Protein AF-A0A7S0RT51-F1 (afdb_monomer)

Foldseek 3Di:
DPLLQVLVDVLSVLLNQLLVQQLVVQDPDDDPVSVVVSCVVCVVCSVVCSVCSVVPCVRRVVVVVLQVVLLVCVVVVQWDWDDDPLEIEIEHEEPPPRDHDSSSVCVVCPRQNVNRQKYKYWYWYQDPPRAIWTKIWIWTRPFDPPPPPPDPPDDQAPLVQLQVVVDDQKDFDDDRGGRIIGVDTGRDDRVRVVVVSVVSRPPPDD

Secondary structure (DSSP, 8-state):
---TT-TT-HHHHHHHHHHHHHHHHH-SS--HHHHHHHHHHHHHHHHHHHHHGGG-HHHHHHHHHHHHHHHHHHHTTSSEEEEETTEEEEEEPTT-SSPPPHHHHHHHTTSSGGG--EEEEEEEEE-GGG-EEEEEEEEETT--S-TTS---------HHHHHHHH-TTEEEPPSSSEEEEESS-BS--HHHHHHHHHHHHH----

Organism: NCBI:txid1411642

Mean predicted aligned error: 7.36 Å

pLDDT: mean 82.3, std 14.51, range [30.62, 96.88]

Nearest PDB structures (foldseek):
  6pnv-assembly1_A  TM=4.638E-01  e=9.137E-01  Salmonella enterica subsp. enterica serovar Typhimurium str. LT2-4
  7ozs-assembly1_C  TM=2.536E-01  e=1.786E-01  Thermochaetoides thermophila DSM 1495
  4fma-assembly17_L  TM=2.075E-01  e=1.164E+00  Escherichia coli
  4fma-assembly8_H  TM=2.030E-01  e=2.404E+00  Escherichia coli
  4fma-assembly6_F  TM=2.261E-01  e=3.455E+00  Escherichia coli

Structure (mmCIF, N/CA/C/O backbone):
data_AF-A0A7S0RT51-F1
#
_entry.id   AF-A0A7S0RT51-F1
#
loop_
_atom_site.group_PDB
_atom_site.id
_atom_site.type_symbol
_atom_site.label_atom_id
_atom_site.label_alt_id
_atom_site.label_comp_id
_atom_site.label_asym_id
_atom_site.label_entity_id
_atom_site.label_seq_id
_atom_site.pdbx_PDB_ins_code
_atom_site.Cartn_x
_atom_site.Cartn_y
_atom_site.Cartn_z
_atom_site.occupancy
_atom_site.B_iso_or_equiv
_atom_site.auth_seq_id
_atom_site.auth_comp_id
_atom_site.auth_asym_id
_atom_site.auth_atom_id
_atom_site.pdbx_PDB_model_num
ATOM 1 N N . GLY A 1 1 ? -0.436 0.763 14.558 1.00 45.62 1 GLY A N 1
ATOM 2 C CA . GLY A 1 1 ? 0.071 -0.337 13.717 1.00 45.62 1 GLY A CA 1
ATOM 3 C C . GLY A 1 1 ? -0.728 -0.329 12.450 1.00 45.62 1 GLY A C 1
ATOM 4 O O . GLY A 1 1 ? -1.837 0.159 12.532 1.00 45.62 1 GLY A O 1
ATOM 5 N N . ASP A 1 2 ? -0.192 -0.818 11.336 1.00 54.31 2 ASP A N 1
ATOM 6 C CA . ASP A 1 2 ? -0.985 -0.938 10.108 1.00 54.31 2 ASP A CA 1
ATOM 7 C C . ASP A 1 2 ? -2.136 -1.915 10.361 1.00 54.31 2 ASP A C 1
ATOM 9 O O . ASP A 1 2 ? -1.925 -3.128 10.475 1.00 54.31 2 ASP A O 1
ATOM 13 N N . PHE A 1 3 ? -3.345 -1.376 10.522 1.00 59.28 3 PHE A N 1
ATOM 14 C CA . PHE A 1 3 ? -4.581 -2.144 10.667 1.00 59.28 3 PHE A CA 1
ATOM 15 C C . PHE A 1 3 ? -5.215 -2.412 9.290 1.00 59.28 3 PHE A C 1
ATOM 17 O O . PHE A 1 3 ? -6.421 -2.623 9.186 1.00 59.28 3 PHE A O 1
ATOM 24 N N . GLU A 1 4 ? -4.394 -2.471 8.233 1.00 62.69 4 GLU A N 1
ATOM 25 C CA . GLU A 1 4 ? -4.769 -2.791 6.845 1.00 62.69 4 GLU A CA 1
ATOM 26 C C . GLU A 1 4 ? -5.552 -4.118 6.719 1.00 62.69 4 GLU A C 1
ATOM 28 O O . GLU A 1 4 ? -6.199 -4.384 5.712 1.00 62.69 4 GLU A O 1
ATOM 33 N N . GLU A 1 5 ? -5.525 -4.964 7.749 1.00 54.53 5 GLU A N 1
ATOM 34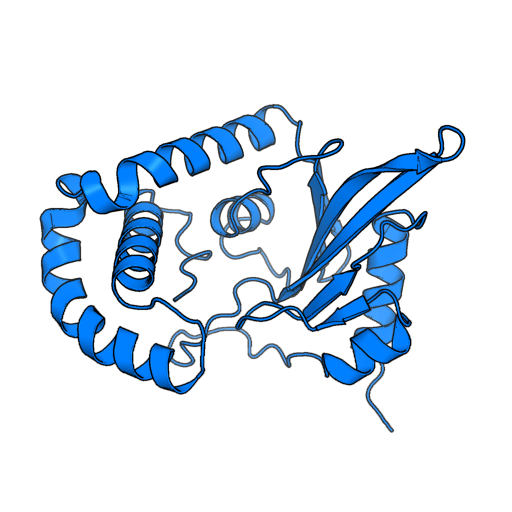 C CA . GLU A 1 5 ? -6.250 -6.235 7.837 1.00 54.53 5 GLU A CA 1
ATOM 35 C C . GLU A 1 5 ? -7.694 -6.081 8.363 1.00 54.53 5 GLU A C 1
ATOM 37 O O . GLU A 1 5 ? -8.514 -6.977 8.180 1.00 54.53 5 GLU A O 1
ATOM 42 N N . TRP A 1 6 ? -8.049 -4.961 9.004 1.00 62.12 6 TRP A N 1
ATOM 43 C CA . TRP A 1 6 ? -9.341 -4.765 9.691 1.00 62.12 6 TRP A CA 1
ATOM 44 C C . TRP A 1 6 ? -10.402 -4.154 8.772 1.00 62.12 6 TRP A C 1
ATOM 46 O O . TRP A 1 6 ? -11.194 -3.298 9.157 1.00 62.12 6 TRP A O 1
ATOM 56 N N . VAL A 1 7 ? -10.407 -4.604 7.523 1.00 61.66 7 VAL A N 1
ATOM 57 C CA . VAL A 1 7 ? -11.180 -4.004 6.430 1.00 61.66 7 VAL A CA 1
ATOM 58 C C . VAL A 1 7 ? -12.627 -4.474 6.361 1.00 61.66 7 VAL A C 1
ATOM 60 O O . VAL A 1 7 ? -13.438 -3.868 5.664 1.00 61.66 7 VAL A O 1
ATOM 63 N N . GLY A 1 8 ? -12.959 -5.548 7.080 1.00 62.75 8 GLY A N 1
ATOM 64 C CA . GLY A 1 8 ? -14.320 -6.080 7.161 1.00 62.75 8 GLY A CA 1
ATOM 65 C C . GLY A 1 8 ? -15.267 -5.249 8.033 1.00 62.75 8 GLY A C 1
ATOM 66 O O . GLY A 1 8 ? -16.474 -5.454 7.961 1.00 62.75 8 GLY A O 1
ATOM 67 N N . ASP A 1 9 ? -14.742 -4.314 8.833 1.00 75.31 9 ASP A N 1
ATOM 68 C CA . ASP A 1 9 ? -15.518 -3.440 9.716 1.00 75.31 9 ASP A CA 1
ATOM 69 C C . ASP A 1 9 ? -15.053 -1.985 9.553 1.00 75.31 9 ASP A C 1
ATOM 71 O O . ASP A 1 9 ? -13.905 -1.646 9.848 1.00 75.31 9 ASP A O 1
ATOM 75 N N . GLY A 1 10 ? -15.957 -1.100 9.120 1.00 81.25 10 GLY A N 1
ATOM 76 C CA . GLY A 1 10 ? -15.668 0.331 8.973 1.00 81.25 10 GLY A CA 1
ATOM 77 C C . GLY A 1 10 ? -15.191 0.984 10.274 1.00 81.25 10 GLY A C 1
ATOM 78 O O . GLY A 1 10 ? -14.421 1.942 10.244 1.00 81.25 10 GLY A O 1
ATOM 79 N N . ARG A 1 11 ? -15.566 0.434 11.435 1.00 86.31 11 ARG A N 1
ATOM 80 C CA . ARG A 1 11 ? -15.069 0.896 12.734 1.00 86.31 11 ARG A CA 1
ATOM 81 C C . ARG A 1 11 ? -13.585 0.570 12.941 1.00 86.31 11 ARG A C 1
ATOM 83 O O . ARG A 1 11 ? -12.878 1.359 13.565 1.00 86.31 11 ARG A O 1
ATOM 90 N N . GLY A 1 12 ? -13.101 -0.544 12.390 1.00 83.06 12 GLY A N 1
ATOM 91 C CA . GLY A 1 12 ? -11.683 -0.912 12.399 1.00 83.06 12 GLY A CA 1
ATOM 92 C C . GLY A 1 12 ? -10.833 0.065 11.589 1.00 83.06 12 GLY A C 1
ATOM 93 O O . GLY A 1 12 ? -9.821 0.558 12.082 1.00 83.06 12 GLY A O 1
ATOM 94 N N . VAL A 1 13 ? -11.305 0.432 10.397 1.00 82.88 13 VAL A N 1
ATOM 95 C CA . VAL A 1 13 ? -10.655 1.444 9.549 1.00 82.88 13 VAL A CA 1
ATOM 96 C C . VAL A 1 13 ? -10.660 2.821 10.228 1.00 82.88 13 VAL A C 1
ATOM 98 O O . VAL A 1 13 ? -9.624 3.470 10.301 1.00 82.88 13 VAL A O 1
ATOM 101 N N . LYS A 1 14 ? -11.773 3.257 10.835 1.00 89.88 14 LYS A N 1
ATOM 102 C CA . LYS A 1 14 ? -11.803 4.525 11.597 1.00 89.88 14 LYS A CA 1
ATOM 103 C C . LYS A 1 14 ? -10.805 4.553 12.754 1.00 89.88 14 LYS A C 1
ATOM 105 O O . LYS A 1 14 ? -10.213 5.597 13.026 1.00 89.88 14 LYS A O 1
ATOM 110 N N . LEU A 1 15 ? -10.611 3.426 13.440 1.00 87.44 15 LEU A N 1
ATOM 111 C CA . LEU A 1 15 ? -9.623 3.324 14.512 1.00 87.44 15 LEU A CA 1
ATOM 112 C C . LEU A 1 15 ? -8.196 3.495 13.979 1.00 87.44 15 LEU A C 1
ATOM 114 O O . LEU A 1 15 ? -7.408 4.207 14.599 1.00 87.44 15 LEU A O 1
ATOM 118 N N . ASP A 1 16 ? -7.876 2.863 12.849 1.00 82.94 16 ASP A N 1
ATOM 119 C CA . ASP A 1 16 ? -6.581 2.990 12.171 1.00 82.94 16 ASP A CA 1
ATOM 120 C C . ASP A 1 16 ? -6.268 4.447 11.825 1.00 82.94 16 ASP A C 1
ATOM 122 O O . ASP A 1 16 ? -5.245 4.992 12.246 1.00 82.94 16 ASP A O 1
ATOM 126 N N . LEU A 1 17 ? -7.215 5.110 11.157 1.00 86.75 17 LEU A N 1
ATOM 127 C CA . LEU A 1 17 ? -7.112 6.515 10.774 1.00 86.75 17 LEU A CA 1
ATOM 128 C C . LEU A 1 17 ? -6.925 7.419 11.998 1.00 86.75 17 LEU A C 1
ATOM 130 O O . LEU A 1 17 ? -6.024 8.261 12.027 1.00 86.75 17 LEU A O 1
ATOM 134 N N . ALA A 1 18 ? -7.719 7.197 13.051 1.00 89.75 18 ALA A N 1
ATOM 135 C CA . ALA A 1 18 ? -7.621 7.967 14.282 1.00 89.75 18 ALA A CA 1
ATOM 136 C C . ALA A 1 18 ? -6.257 7.798 14.967 1.00 89.75 18 ALA A C 1
ATOM 138 O O . ALA A 1 18 ? -5.655 8.777 15.411 1.00 89.75 18 ALA A O 1
ATOM 139 N N . LEU A 1 19 ? -5.741 6.568 15.044 1.00 85.06 19 LEU A N 1
ATOM 140 C CA . LEU A 1 19 ? -4.432 6.299 15.635 1.00 85.06 19 LEU A CA 1
ATOM 141 C C . LEU A 1 19 ? -3.308 6.920 14.806 1.00 85.06 19 LEU A C 1
ATOM 143 O O . LEU A 1 19 ? -2.403 7.514 15.390 1.00 85.06 19 LEU A O 1
ATOM 147 N N . THR A 1 20 ? -3.392 6.859 13.479 1.00 82.12 20 THR A N 1
ATOM 148 C CA . THR A 1 20 ? -2.440 7.511 12.569 1.00 82.12 20 THR A CA 1
ATOM 149 C C . THR A 1 20 ? -2.413 9.024 12.781 1.00 82.12 20 THR A C 1
ATOM 151 O O . THR A 1 20 ? -1.336 9.596 12.968 1.00 82.12 20 THR A O 1
ATOM 154 N N . LYS A 1 21 ? -3.582 9.672 12.877 1.00 86.62 21 LYS A N 1
ATOM 155 C CA . LYS A 1 21 ? -3.683 11.106 13.187 1.00 86.62 21 LYS A CA 1
ATOM 156 C C . LYS A 1 21 ? -3.084 11.448 14.551 1.00 86.62 21 LYS A C 1
ATOM 158 O O . LYS A 1 21 ? -2.395 12.456 14.701 1.00 86.62 21 LYS A O 1
ATOM 163 N N . MET A 1 22 ? -3.320 10.612 15.560 1.00 87.12 22 MET A N 1
ATOM 164 C CA . MET A 1 22 ? -2.734 10.823 16.882 1.00 87.12 22 MET A CA 1
ATOM 165 C C . MET A 1 22 ? -1.209 10.640 16.867 1.00 87.12 22 MET A C 1
ATOM 167 O O . MET A 1 22 ? -0.516 11.407 17.528 1.00 87.12 22 MET A O 1
ATOM 171 N N . VAL A 1 23 ? -0.664 9.675 16.114 1.00 80.94 23 VAL A N 1
ATOM 172 C CA . VAL A 1 23 ? 0.793 9.517 15.930 1.00 80.94 23 VAL A CA 1
ATOM 173 C C . VAL A 1 23 ? 1.384 10.755 15.256 1.00 80.94 23 VAL A C 1
ATOM 175 O O . VAL A 1 23 ? 2.366 11.301 15.757 1.00 80.94 23 VAL A O 1
ATOM 178 N N . SER A 1 24 ? 0.769 11.242 14.173 1.00 79.81 24 SER A N 1
ATOM 179 C CA . SER A 1 24 ? 1.272 12.410 13.437 1.00 79.81 24 SER A CA 1
ATOM 180 C C . SER A 1 24 ? 1.264 13.692 14.276 1.00 79.81 24 SER A C 1
ATOM 182 O O . SER A 1 24 ? 2.043 14.601 14.026 1.00 79.81 24 SER A O 1
ATOM 184 N N . GLN A 1 25 ? 0.387 13.784 15.281 1.00 83.31 25 GLN A N 1
ATOM 185 C CA . GLN A 1 25 ? 0.369 14.894 16.241 1.00 83.31 25 GLN A CA 1
ATOM 186 C C . GLN A 1 25 ? 1.480 14.794 17.301 1.00 83.31 25 GLN A C 1
ATOM 188 O O . GLN A 1 25 ? 1.839 15.803 17.908 1.00 83.31 25 GLN A O 1
ATOM 193 N N . LEU A 1 26 ? 2.004 13.592 17.557 1.00 76.38 26 LEU A N 1
ATOM 194 C CA . LEU A 1 26 ? 3.025 13.339 18.578 1.00 76.38 26 LEU A CA 1
ATOM 195 C C . LEU A 1 26 ? 4.452 13.428 18.035 1.00 76.38 26 LEU A C 1
ATOM 197 O O . LEU A 1 26 ? 5.348 13.864 18.760 1.00 76.38 26 LEU A O 1
ATOM 201 N N . SER A 1 27 ? 4.666 13.023 16.786 1.00 62.72 27 SER A N 1
ATOM 202 C CA . SER A 1 27 ? 5.991 12.970 16.167 1.00 62.72 27 SER A CA 1
ATOM 203 C C . SER A 1 27 ? 6.142 14.039 15.094 1.00 62.72 27 SER A C 1
ATOM 205 O O . SER A 1 27 ? 5.399 14.066 14.121 1.00 62.72 27 SER A O 1
ATOM 207 N N . HIS A 1 28 ? 7.148 14.902 15.261 1.00 56.56 28 HIS A N 1
ATOM 208 C CA . HIS A 1 28 ? 7.579 15.855 14.231 1.00 56.56 28 HIS A CA 1
ATOM 209 C C . HIS A 1 28 ? 8.718 15.294 13.356 1.00 56.56 28 HIS A C 1
ATOM 211 O O . HIS A 1 28 ? 9.154 15.977 12.433 1.00 56.56 28 HIS A O 1
ATOM 217 N N . SER A 1 29 ? 9.239 14.087 13.632 1.00 47.81 29 SER A N 1
ATOM 218 C CA . SER A 1 29 ? 10.340 13.502 12.857 1.00 47.81 29 SER A CA 1
ATOM 219 C C . SER A 1 29 ? 10.403 11.978 13.007 1.00 47.81 29 SER A C 1
ATOM 221 O O . SER A 1 29 ? 10.476 11.468 14.115 1.00 47.81 29 SER A O 1
ATOM 223 N N . TYR A 1 30 ? 10.386 11.225 11.908 1.00 43.75 30 TYR A N 1
ATOM 224 C CA . TYR A 1 30 ? 10.439 9.758 11.942 1.00 43.75 30 TYR A CA 1
ATOM 225 C C . TYR A 1 30 ? 11.831 9.243 12.369 1.00 43.75 30 TYR A C 1
ATOM 227 O O . TYR A 1 30 ? 12.834 9.555 11.729 1.00 43.75 30 TYR A O 1
ATOM 235 N N . GLY A 1 31 ? 11.897 8.414 13.421 1.00 47.31 31 GLY A N 1
ATOM 236 C CA . GLY A 1 31 ? 13.113 7.728 13.883 1.00 47.31 31 GLY A CA 1
ATOM 237 C C . GLY A 1 31 ? 12.804 6.611 14.893 1.00 47.31 31 GLY A C 1
ATOM 238 O O . GLY A 1 31 ? 11.805 6.679 15.598 1.00 47.31 31 GLY A O 1
ATOM 239 N N . GLY A 1 32 ? 13.646 5.573 14.979 1.00 48.94 32 GLY A N 1
ATOM 240 C CA . GLY A 1 32 ? 13.348 4.330 15.726 1.00 48.94 32 GLY A CA 1
ATOM 241 C C . GLY A 1 32 ? 13.053 4.483 17.231 1.00 48.94 32 GLY A C 1
ATOM 242 O O . GLY A 1 32 ? 12.272 3.709 17.780 1.00 48.94 32 GLY A O 1
ATOM 243 N N . ASP A 1 33 ? 13.596 5.511 17.891 1.00 57.22 33 ASP A N 1
ATOM 244 C CA . ASP A 1 33 ? 13.282 5.836 19.296 1.00 57.22 33 ASP A CA 1
ATOM 245 C C . ASP A 1 33 ? 11.923 6.551 19.463 1.00 57.22 33 ASP A C 1
ATOM 247 O O . ASP A 1 33 ? 11.388 6.660 20.572 1.00 57.22 33 ASP A O 1
ATOM 251 N N . GLU A 1 34 ? 11.346 7.073 18.378 1.00 63.94 34 GLU A N 1
ATOM 252 C CA . GLU A 1 34 ? 10.047 7.752 18.385 1.00 63.94 34 GLU A CA 1
ATOM 253 C C . GLU A 1 34 ? 8.886 6.756 18.410 1.00 63.94 34 GLU A C 1
ATOM 255 O O . GLU A 1 34 ? 7.909 7.002 19.110 1.00 63.94 34 GLU A O 1
ATOM 260 N N . ASP A 1 35 ? 9.006 5.602 17.750 1.00 64.62 35 ASP A N 1
ATOM 261 C CA . ASP A 1 35 ? 7.929 4.604 17.697 1.00 64.62 35 ASP A CA 1
ATOM 262 C C . ASP A 1 35 ? 7.609 4.053 19.091 1.00 64.62 35 ASP A C 1
ATOM 264 O O . ASP A 1 35 ? 6.459 4.060 19.535 1.00 64.62 35 ASP A O 1
ATOM 268 N N . ALA A 1 36 ? 8.635 3.642 19.844 1.00 70.12 36 ALA A N 1
ATOM 269 C CA . ALA A 1 36 ? 8.469 3.176 21.222 1.00 70.12 36 ALA A CA 1
ATOM 270 C C . ALA A 1 36 ? 7.837 4.259 22.119 1.00 70.12 36 ALA A C 1
ATOM 272 O O . ALA A 1 36 ? 7.020 3.970 23.003 1.00 70.12 36 ALA A O 1
ATOM 273 N N . ARG A 1 37 ? 8.180 5.527 21.866 1.00 72.31 37 ARG A N 1
ATOM 274 C CA . ARG A 1 37 ? 7.622 6.689 22.561 1.00 72.31 37 ARG A CA 1
ATOM 275 C C . ARG A 1 37 ? 6.158 6.917 22.186 1.00 72.31 37 ARG A C 1
ATOM 277 O O . ARG A 1 37 ? 5.344 7.126 23.086 1.00 72.31 37 ARG A O 1
ATOM 284 N N . ALA A 1 38 ? 5.817 6.829 20.903 1.00 74.69 38 ALA A N 1
ATOM 285 C CA . ALA A 1 38 ? 4.453 6.917 20.403 1.00 74.69 38 ALA A CA 1
ATOM 286 C C . ALA A 1 38 ? 3.587 5.825 21.042 1.00 74.69 38 ALA A C 1
ATOM 288 O O . ALA A 1 38 ? 2.525 6.131 21.579 1.00 74.69 38 ALA A O 1
ATOM 289 N N . TYR A 1 39 ? 4.078 4.584 21.134 1.00 72.56 39 TYR A N 1
ATOM 290 C CA . TYR A 1 39 ? 3.362 3.508 21.824 1.00 72.56 39 TYR A CA 1
ATOM 291 C C . TYR A 1 39 ? 3.114 3.796 23.290 1.00 72.56 39 TYR A C 1
ATOM 293 O O . TYR A 1 39 ? 1.976 3.686 23.750 1.00 72.56 39 TYR A O 1
ATOM 301 N N . LYS A 1 40 ? 4.149 4.214 24.022 1.00 80.88 40 LYS A N 1
ATOM 302 C CA . LYS A 1 40 ? 4.019 4.546 25.443 1.00 80.88 40 LYS A CA 1
ATOM 303 C C . LYS A 1 40 ? 2.973 5.641 25.686 1.00 80.88 40 LYS A C 1
ATOM 305 O O . LYS A 1 40 ? 2.308 5.627 26.718 1.00 80.88 40 LYS A O 1
ATOM 310 N N . GLN A 1 41 ? 2.814 6.570 24.746 1.00 82.56 41 GLN A N 1
ATOM 311 C CA . GLN A 1 41 ? 1.849 7.665 24.844 1.00 82.56 41 GLN A CA 1
ATOM 312 C C . GLN A 1 41 ? 0.444 7.312 24.334 1.00 82.56 41 GLN A C 1
ATOM 314 O O . GLN A 1 41 ? -0.540 7.843 24.855 1.00 82.56 41 GLN A O 1
ATOM 319 N N . LEU A 1 42 ? 0.336 6.446 23.324 1.00 83.62 42 LEU A N 1
ATOM 320 C CA . LEU A 1 42 ? -0.927 6.110 22.663 1.00 83.62 42 LEU A CA 1
ATOM 321 C C . LEU A 1 42 ? -1.637 4.922 23.298 1.00 83.62 42 LEU A C 1
ATOM 323 O O . LEU A 1 42 ? -2.848 5.001 23.484 1.00 83.62 42 LEU A O 1
ATOM 327 N N . LEU A 1 43 ? -0.917 3.859 23.676 1.00 84.94 43 LEU A N 1
ATOM 328 C CA . LEU A 1 43 ? -1.510 2.638 24.243 1.00 84.94 43 LEU A CA 1
ATOM 329 C C . LEU A 1 43 ? -2.483 2.922 25.402 1.00 84.94 43 LEU A C 1
ATOM 331 O O . LEU A 1 43 ? -3.601 2.406 25.357 1.00 84.94 43 LEU A O 1
ATOM 335 N N . PRO A 1 44 ? -2.156 3.788 26.386 1.00 89.31 44 PRO A N 1
ATOM 336 C CA . PRO A 1 44 ? -3.087 4.105 27.472 1.00 89.31 44 PRO A CA 1
ATOM 337 C C . PRO A 1 44 ? -4.382 4.794 27.009 1.00 89.31 44 PRO A C 1
ATOM 339 O O . PRO A 1 44 ? -5.393 4.729 27.703 1.00 89.31 44 PRO A O 1
ATOM 342 N N . LYS A 1 45 ? -4.364 5.456 25.844 1.00 88.81 45 LYS A N 1
ATOM 343 C CA . LYS A 1 45 ? -5.497 6.203 25.274 1.00 88.81 45 LYS A CA 1
ATOM 344 C C . LYS A 1 45 ? -6.389 5.342 24.374 1.00 88.81 45 LYS A C 1
ATOM 346 O O . LYS A 1 45 ? -7.523 5.727 24.110 1.00 88.81 45 LYS A O 1
ATOM 351 N N . VAL A 1 46 ? -5.918 4.178 23.915 1.00 87.44 46 VAL A N 1
ATOM 352 C CA . VAL A 1 46 ? -6.678 3.307 22.995 1.00 87.44 46 VAL A CA 1
ATOM 353 C C . VAL A 1 46 ? -8.008 2.874 23.613 1.00 87.44 46 VAL A C 1
ATOM 355 O O . VAL A 1 46 ? -9.038 2.898 22.948 1.00 87.44 46 VAL A O 1
ATOM 358 N N . GLY A 1 47 ? -8.017 2.529 24.904 1.00 89.38 47 GLY A N 1
ATOM 359 C CA . GLY A 1 47 ? -9.231 2.070 25.582 1.00 89.38 47 GLY A CA 1
ATOM 360 C C . GLY A 1 47 ? -10.337 3.128 25.657 1.00 89.38 47 GLY A C 1
ATOM 361 O O . GLY A 1 47 ? -11.512 2.787 25.529 1.00 89.38 47 GLY A O 1
ATOM 362 N N . SER A 1 48 ? -9.989 4.405 25.852 1.00 91.25 48 SER A N 1
ATOM 363 C CA . SER A 1 48 ? -10.969 5.497 25.813 1.00 91.25 48 SER A CA 1
ATOM 364 C C . SER A 1 48 ? -11.372 5.836 24.381 1.00 91.25 48 SER A C 1
ATOM 366 O O . SER A 1 48 ? -12.558 6.028 24.131 1.00 91.25 48 SER A O 1
ATOM 368 N N . LEU A 1 49 ? -10.420 5.831 23.441 1.00 91.94 49 LEU A N 1
ATOM 369 C CA . LEU A 1 49 ? -10.698 6.039 22.020 1.00 91.94 49 LEU A CA 1
ATOM 370 C C . LEU A 1 49 ? -11.714 5.022 21.492 1.00 91.94 49 LEU A C 1
ATOM 372 O O . LEU A 1 49 ? -12.690 5.418 20.877 1.00 91.94 49 LEU A O 1
ATOM 376 N N . LEU A 1 50 ? -11.551 3.730 21.786 1.00 90.69 50 LEU A N 1
ATOM 377 C CA . LEU A 1 50 ? -12.476 2.683 21.335 1.00 90.69 50 LEU A CA 1
ATOM 378 C C . LEU A 1 50 ? -13.924 2.906 21.800 1.00 90.69 50 LEU A C 1
ATOM 380 O O . LEU A 1 50 ? -14.861 2.578 21.069 1.00 90.69 50 LEU A O 1
ATOM 384 N N . LYS A 1 51 ? -14.113 3.456 23.006 1.00 94.19 51 LYS A N 1
ATOM 385 C CA . LYS A 1 51 ? -15.442 3.732 23.576 1.00 94.19 51 LYS A CA 1
ATOM 386 C C . LYS A 1 51 ? -16.142 4.911 22.907 1.00 94.19 51 LYS A C 1
ATOM 388 O O . LYS A 1 51 ? -17.364 4.908 22.857 1.00 94.19 51 LYS A O 1
ATOM 393 N N . ASP A 1 52 ? -15.376 5.883 22.422 1.00 94.56 52 ASP A N 1
ATOM 394 C CA . ASP A 1 52 ? -15.884 7.157 21.900 1.00 94.56 52 ASP A CA 1
ATOM 395 C C . ASP A 1 52 ? -15.564 7.369 20.410 1.00 94.56 52 ASP A C 1
ATOM 397 O O . ASP A 1 52 ? -15.722 8.462 19.877 1.00 94.56 52 ASP A O 1
ATOM 401 N N . LEU A 1 53 ? -15.090 6.324 19.725 1.00 93.75 53 LEU A N 1
ATOM 402 C CA . LEU A 1 53 ? -14.517 6.425 18.383 1.00 93.75 53 LEU A CA 1
ATOM 403 C C . LEU A 1 53 ? -15.466 7.110 17.397 1.00 93.75 53 LEU A C 1
ATOM 405 O O . LEU A 1 53 ? -15.034 7.986 16.656 1.00 93.75 53 LEU A O 1
ATOM 409 N N . ASP A 1 54 ? -16.752 6.764 17.426 1.00 93.31 54 ASP A N 1
ATOM 410 C CA . ASP A 1 54 ? -17.747 7.294 16.488 1.00 93.31 54 ASP A CA 1
ATOM 411 C C . ASP A 1 54 ? -17.981 8.807 16.644 1.00 93.31 54 ASP A C 1
ATOM 413 O O . ASP A 1 54 ? -18.331 9.472 15.670 1.00 93.31 54 ASP A O 1
ATOM 417 N N . ASN A 1 55 ? -17.724 9.369 17.831 1.00 94.56 55 ASN A N 1
ATOM 418 C CA . ASN A 1 55 ? -17.830 10.808 18.091 1.00 94.56 55 ASN A CA 1
ATOM 419 C C . ASN A 1 55 ? -16.523 11.562 17.803 1.00 94.56 55 ASN A C 1
ATOM 421 O O . ASN A 1 55 ? -16.519 12.789 17.727 1.00 94.56 55 ASN A O 1
ATOM 425 N N . ARG A 1 56 ? -15.406 10.847 17.620 1.00 94.31 56 ARG A N 1
ATOM 426 C CA . ARG A 1 56 ? -14.078 11.421 17.358 1.00 94.31 56 ARG A CA 1
ATOM 427 C C . ARG A 1 56 ? -13.806 11.637 15.872 1.00 94.31 56 ARG A C 1
ATOM 429 O O . ARG A 1 56 ? -12.726 11.322 15.377 1.00 94.31 56 ARG A O 1
ATOM 436 N N . GLN A 1 57 ? -14.788 12.194 15.162 1.00 95.00 57 GLN A N 1
ATOM 437 C CA . GLN A 1 57 ? -14.649 12.574 13.750 1.00 95.00 57 GLN A CA 1
ATOM 438 C C . GLN A 1 57 ? -13.481 13.536 13.512 1.00 95.00 57 GLN A C 1
ATOM 440 O O . GLN A 1 57 ? -12.881 13.505 12.447 1.00 95.00 57 GLN A O 1
ATOM 445 N N . ASP A 1 58 ? -13.086 14.320 14.516 1.00 94.69 58 ASP A N 1
ATOM 446 C CA . ASP A 1 58 ? -11.882 15.155 14.474 1.00 94.69 58 ASP A CA 1
ATOM 447 C C . ASP A 1 58 ? -10.585 14.362 14.227 1.00 94.69 58 ASP A C 1
ATOM 449 O O . ASP A 1 58 ? -9.592 14.925 13.766 1.00 94.69 58 ASP A O 1
ATOM 453 N N . LEU A 1 59 ? -10.574 13.061 14.540 1.00 92.25 59 LEU A N 1
ATOM 454 C CA . LEU A 1 59 ? -9.411 12.194 14.364 1.00 92.25 59 LEU A CA 1
ATOM 455 C C . LEU A 1 59 ? -9.414 11.412 13.051 1.00 92.25 59 LEU A C 1
ATOM 457 O O . LEU A 1 59 ? -8.335 11.107 12.552 1.00 92.25 59 LEU A O 1
ATOM 461 N N . TRP A 1 60 ? -10.582 11.058 12.514 1.00 92.31 60 TRP A N 1
ATOM 462 C CA . TRP A 1 60 ? -10.681 10.163 11.353 1.00 92.31 60 TRP A CA 1
ATOM 463 C C . TRP A 1 60 ? -11.514 10.703 10.189 1.00 92.31 60 TRP A C 1
ATOM 465 O O . TRP A 1 60 ? -11.449 10.116 9.120 1.00 92.31 60 TRP A O 1
ATOM 475 N N . GLY A 1 61 ? -12.282 11.782 10.358 1.00 93.56 61 GLY A N 1
ATOM 476 C CA . GLY A 1 61 ? -13.271 12.260 9.384 1.00 93.56 61 GLY A CA 1
ATOM 477 C C . GLY A 1 61 ? -12.686 12.567 8.007 1.00 93.56 61 GLY A C 1
ATOM 478 O O . GLY A 1 61 ? -13.111 11.966 7.028 1.00 93.56 61 GLY A O 1
ATOM 479 N N . ASP A 1 62 ? -11.677 13.438 7.938 1.00 91.50 62 ASP A N 1
ATOM 480 C CA . ASP A 1 62 ? -11.054 13.820 6.660 1.00 91.50 62 ASP A CA 1
ATOM 481 C C . ASP A 1 62 ? -10.434 12.605 5.95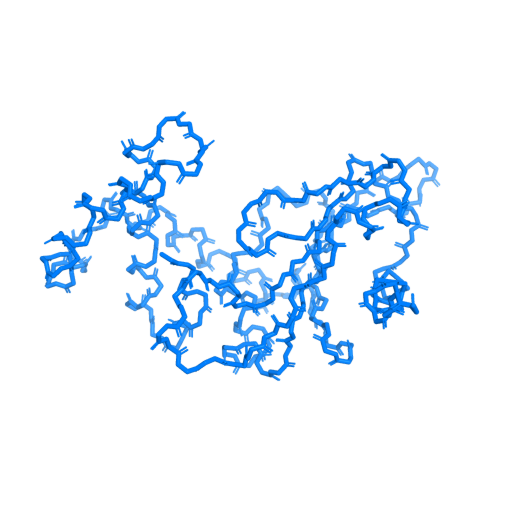2 1.00 91.50 62 ASP A C 1
ATOM 483 O O . ASP A 1 62 ? -10.710 12.342 4.786 1.00 91.50 62 ASP A O 1
ATOM 487 N N . ALA A 1 63 ? -9.673 11.791 6.687 1.00 88.56 63 ALA A N 1
ATOM 488 C CA . ALA A 1 63 ? -9.039 10.597 6.131 1.00 88.56 63 ALA A CA 1
ATOM 489 C C . ALA A 1 63 ? -10.054 9.490 5.772 1.00 88.56 63 ALA A C 1
ATOM 491 O O . ALA A 1 63 ? -9.772 8.620 4.952 1.00 88.56 63 ALA A O 1
ATOM 492 N N . TRP A 1 64 ? -11.245 9.506 6.377 1.00 91.25 64 TRP A N 1
ATOM 493 C CA . TRP A 1 64 ? -12.344 8.611 6.021 1.00 91.25 64 TRP A CA 1
ATOM 494 C C . TRP A 1 64 ? -12.968 9.002 4.683 1.00 91.25 64 TRP A C 1
ATOM 496 O O . TRP A 1 64 ? -13.299 8.118 3.901 1.00 91.25 64 TRP A O 1
ATOM 506 N N . LEU A 1 65 ? -13.072 10.301 4.389 1.00 91.62 65 LEU A N 1
ATOM 507 C CA . LEU A 1 65 ? -13.494 10.767 3.067 1.00 91.62 65 LEU A CA 1
ATOM 508 C C . LEU A 1 65 ? -12.490 10.326 1.994 1.00 91.62 65 LEU A C 1
ATOM 510 O O . LEU A 1 65 ? -12.896 9.754 0.988 1.00 91.62 65 LEU A O 1
ATOM 514 N N . GLU A 1 66 ? -11.187 10.486 2.247 1.00 89.00 66 GLU A N 1
ATOM 515 C CA . GLU A 1 66 ? -10.129 9.998 1.344 1.00 89.00 66 GLU A CA 1
ATOM 516 C C . GLU A 1 66 ? -10.215 8.474 1.128 1.00 89.00 66 GLU A C 1
ATOM 518 O O . GLU A 1 66 ? -10.026 7.971 0.017 1.00 89.00 66 GLU A O 1
ATOM 523 N N . TYR A 1 67 ? -10.542 7.724 2.184 1.00 88.62 67 TYR A N 1
ATOM 524 C CA . TYR A 1 67 ? -10.775 6.284 2.106 1.00 88.62 67 TYR A CA 1
ATOM 525 C C . TYR A 1 67 ? -11.987 5.931 1.229 1.00 88.62 67 TYR A C 1
ATOM 527 O O . TYR A 1 67 ? -11.867 5.092 0.334 1.00 88.62 67 TYR A O 1
ATOM 535 N N . GLU A 1 68 ? -13.138 6.570 1.454 1.00 91.19 68 GLU A N 1
ATOM 536 C CA . GLU A 1 68 ? -14.356 6.349 0.665 1.00 91.19 68 GLU A CA 1
ATOM 537 C C . GLU A 1 68 ? -14.151 6.725 -0.809 1.00 91.19 68 GLU A C 1
ATOM 539 O O . GLU A 1 68 ? -14.606 6.012 -1.707 1.00 91.19 68 GLU A O 1
ATOM 544 N N . GLU A 1 69 ? -13.416 7.807 -1.074 1.00 91.69 69 GLU A N 1
ATOM 545 C CA . GLU A 1 69 ? -13.023 8.199 -2.425 1.00 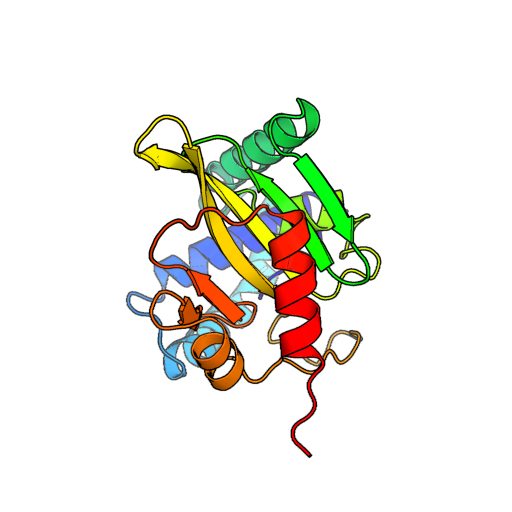91.69 69 GLU A CA 1
ATOM 546 C C . GLU A 1 69 ? -12.158 7.121 -3.083 1.00 91.69 69 GLU A C 1
ATOM 548 O O . GLU A 1 69 ? -12.454 6.701 -4.204 1.00 91.69 69 GLU A O 1
ATOM 553 N N . ALA A 1 70 ? -11.142 6.602 -2.389 1.00 90.31 70 ALA A N 1
ATOM 554 C CA . ALA A 1 70 ? -10.315 5.513 -2.903 1.00 90.31 70 ALA A CA 1
ATOM 555 C C . ALA A 1 70 ? -11.133 4.239 -3.203 1.00 90.31 70 ALA A C 1
ATOM 557 O O . ALA A 1 70 ? -10.935 3.617 -4.252 1.00 90.31 70 ALA A O 1
ATOM 558 N N . GLU A 1 71 ? -12.091 3.866 -2.346 1.00 90.12 71 GLU A N 1
ATOM 559 C CA . GLU A 1 71 ? -13.005 2.742 -2.610 1.00 90.12 71 GLU A CA 1
ATOM 560 C C . GLU A 1 71 ? -13.894 2.984 -3.837 1.00 90.12 71 GLU A C 1
ATOM 562 O O . GLU A 1 71 ? -14.107 2.083 -4.659 1.00 90.12 71 GLU A O 1
ATOM 567 N N . ALA A 1 72 ? -14.398 4.208 -4.000 1.00 92.19 72 ALA A N 1
ATOM 568 C CA . ALA A 1 72 ? -15.206 4.576 -5.153 1.00 92.19 72 ALA A CA 1
ATOM 569 C C . ALA A 1 72 ? -14.396 4.501 -6.457 1.00 92.19 72 ALA A C 1
ATOM 571 O O . ALA A 1 72 ? -14.907 4.000 -7.460 1.00 92.19 72 ALA A O 1
ATOM 572 N N . ARG A 1 73 ? -13.135 4.947 -6.448 1.00 92.44 73 ARG A N 1
ATOM 573 C CA . ARG A 1 73 ? -12.226 4.876 -7.607 1.00 92.44 73 ARG A CA 1
ATOM 574 C C . ARG A 1 73 ? -11.954 3.436 -8.035 1.00 92.44 73 ARG A C 1
ATOM 576 O O . ARG A 1 73 ? -12.042 3.114 -9.220 1.00 92.44 73 ARG A O 1
ATOM 583 N N . VAL A 1 74 ? -11.715 2.551 -7.067 1.00 91.44 74 VAL A N 1
ATOM 584 C CA . VAL A 1 74 ? -11.602 1.105 -7.308 1.00 91.44 74 VAL A CA 1
ATOM 585 C C . VAL A 1 74 ? -12.888 0.549 -7.924 1.00 91.44 74 VAL A C 1
ATOM 587 O O . VAL A 1 74 ? -12.841 -0.137 -8.941 1.00 91.44 74 VAL A O 1
ATOM 590 N N . THR A 1 75 ? -14.048 0.889 -7.359 1.00 91.50 75 THR A N 1
ATOM 591 C CA . THR A 1 75 ? -15.353 0.404 -7.841 1.00 91.50 75 THR A CA 1
ATOM 592 C C . THR A 1 75 ? -15.657 0.864 -9.271 1.00 91.50 75 THR A C 1
ATOM 594 O O . THR A 1 75 ? -16.277 0.133 -10.042 1.00 91.50 75 THR A O 1
ATOM 597 N N . LYS A 1 76 ? -15.200 2.063 -9.649 1.00 92.50 76 LYS A N 1
ATOM 598 C CA . LYS A 1 76 ? -15.316 2.608 -11.011 1.00 92.50 76 LYS A CA 1
ATOM 599 C C . LYS A 1 76 ? -14.332 1.991 -12.012 1.00 92.50 76 LYS A C 1
ATOM 601 O O . LYS A 1 76 ? -14.461 2.253 -13.204 1.00 92.50 76 LYS A O 1
ATOM 606 N N . GLY A 1 77 ? -13.368 1.192 -11.552 1.00 91.00 77 GLY A N 1
ATOM 607 C CA 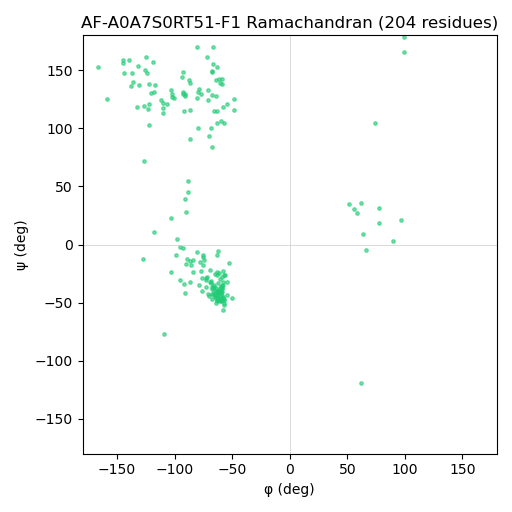. GLY A 1 77 ? -12.331 0.600 -12.397 1.00 91.00 77 GLY A CA 1
ATOM 608 C C . GLY A 1 77 ? -11.213 1.570 -12.788 1.00 91.00 77 GLY A C 1
ATOM 609 O O . GLY A 1 77 ? -10.493 1.301 -13.744 1.00 91.00 77 GLY A O 1
ATOM 610 N N . GLU A 1 78 ? -11.059 2.689 -12.070 1.00 92.50 78 GLU A N 1
ATOM 611 C CA . GLU A 1 78 ? -9.958 3.640 -12.296 1.00 92.50 78 GLU A CA 1
ATOM 612 C C . GLU A 1 78 ? -8.612 3.081 -11.820 1.00 92.50 78 GLU A C 1
ATOM 614 O O . GLU A 1 78 ? -7.566 3.453 -12.341 1.00 92.50 78 GLU A O 1
ATOM 619 N N . VAL A 1 79 ? -8.647 2.189 -10.828 1.00 93.31 79 VAL A N 1
ATOM 620 C CA . VAL A 1 79 ? -7.485 1.467 -10.310 1.00 93.31 79 VAL A CA 1
ATOM 621 C C . VAL A 1 79 ? -7.650 0.001 -10.672 1.00 93.31 79 VAL A C 1
ATOM 623 O O . VAL A 1 79 ? -8.661 -0.618 -10.333 1.00 93.31 79 VAL A O 1
ATOM 626 N N . GLN A 1 80 ? -6.658 -0.559 -11.356 1.00 94.06 80 GLN A N 1
ATOM 627 C CA . GLN A 1 80 ? -6.657 -1.970 -11.727 1.00 94.06 80 GLN A CA 1
ATOM 628 C C . GLN A 1 80 ? -5.908 -2.776 -10.671 1.00 94.06 80 GLN A C 1
ATOM 630 O O . GLN A 1 80 ? -4.910 -2.317 -10.118 1.00 94.06 80 GLN A O 1
ATOM 635 N N . ALA A 1 81 ? -6.378 -3.989 -10.396 1.00 94.25 81 ALA A N 1
ATOM 636 C CA . ALA A 1 81 ? -5.717 -4.891 -9.469 1.00 94.25 81 ALA A CA 1
ATOM 637 C C . ALA A 1 81 ? -5.701 -6.313 -10.019 1.00 94.25 81 ALA A C 1
ATOM 639 O O . ALA A 1 81 ? -6.706 -6.812 -10.525 1.00 94.25 81 ALA A O 1
ATOM 640 N N . GLU A 1 82 ? -4.557 -6.972 -9.896 1.00 95.25 82 GLU A N 1
ATOM 641 C CA . GLU A 1 82 ? -4.359 -8.347 -10.334 1.00 95.25 82 GLU A CA 1
ATOM 642 C C . GLU A 1 82 ? -3.429 -9.070 -9.363 1.00 95.25 82 GLU A C 1
ATOM 644 O O . GLU A 1 82 ? -2.521 -8.480 -8.783 1.00 95.25 82 GLU A O 1
ATOM 649 N N . ARG A 1 83 ? -3.641 -10.371 -9.178 1.00 94.44 83 ARG A N 1
ATOM 650 C CA . ARG A 1 83 ? -2.724 -11.222 -8.422 1.00 94.44 83 ARG A CA 1
ATOM 651 C C . ARG A 1 83 ? -1.847 -12.018 -9.382 1.00 94.44 83 ARG A C 1
ATOM 653 O O . ARG A 1 83 ? -2.367 -12.776 -10.196 1.00 94.44 83 ARG A O 1
ATOM 660 N N . ILE A 1 84 ? -0.533 -11.926 -9.205 1.00 94.00 84 ILE A N 1
ATOM 661 C CA . ILE A 1 84 ? 0.473 -12.685 -9.951 1.00 94.00 84 ILE A CA 1
ATOM 662 C C . ILE A 1 84 ? 1.310 -13.463 -8.931 1.00 94.00 84 ILE A C 1
ATOM 664 O O . ILE A 1 84 ? 2.133 -12.900 -8.215 1.00 94.00 84 ILE A O 1
ATOM 668 N N . GLY A 1 85 ? 1.050 -14.768 -8.811 1.00 90.06 85 GLY A N 1
ATOM 669 C CA . GLY A 1 85 ? 1.686 -15.603 -7.789 1.00 90.06 85 GLY A CA 1
ATOM 670 C C . GLY A 1 85 ? 1.342 -15.144 -6.365 1.00 90.06 85 GLY A C 1
ATOM 671 O O . GLY A 1 85 ? 0.173 -15.166 -5.954 1.00 90.06 85 GLY A O 1
ATOM 672 N N . ASP A 1 86 ? 2.361 -14.759 -5.600 1.00 89.19 86 ASP A N 1
ATOM 673 C CA . ASP A 1 86 ? 2.238 -14.197 -4.251 1.00 89.19 86 ASP A CA 1
ATOM 674 C C . ASP A 1 86 ? 2.300 -12.658 -4.213 1.00 89.19 86 ASP A C 1
ATOM 676 O O . ASP A 1 86 ? 2.236 -12.071 -3.127 1.00 89.19 86 ASP A O 1
ATOM 680 N N . VAL A 1 87 ? 2.358 -12.003 -5.376 1.00 92.69 87 VAL A N 1
ATOM 681 C CA . VAL A 1 87 ? 2.369 -10.545 -5.515 1.00 92.69 87 VAL A CA 1
ATOM 682 C C . VAL A 1 87 ? 0.987 -10.040 -5.936 1.00 92.69 87 VAL A C 1
ATOM 684 O O . VAL A 1 87 ? 0.385 -10.526 -6.893 1.00 92.69 87 VAL A O 1
ATOM 687 N N . GLY A 1 88 ? 0.475 -9.046 -5.215 1.00 94.44 88 GLY A N 1
ATOM 688 C CA . GLY A 1 88 ? -0.670 -8.240 -5.616 1.00 94.44 88 GLY A CA 1
ATOM 689 C C . GLY A 1 88 ? -0.181 -7.012 -6.372 1.00 94.44 88 GLY A C 1
ATOM 690 O O . GLY A 1 88 ? 0.511 -6.168 -5.807 1.00 94.44 88 GLY A O 1
ATOM 691 N N . LEU A 1 89 ? -0.519 -6.926 -7.650 1.00 96.44 89 LEU A N 1
ATOM 692 C CA . LEU A 1 89 ? -0.241 -5.786 -8.508 1.00 96.44 89 LEU A CA 1
ATOM 693 C C . LEU A 1 89 ? -1.422 -4.815 -8.451 1.00 96.44 89 LEU A C 1
ATOM 695 O O . LEU A 1 89 ? -2.562 -5.218 -8.676 1.00 96.44 89 LEU A O 1
ATOM 699 N N . VAL A 1 90 ? -1.144 -3.546 -8.171 1.00 96.12 90 VAL A N 1
ATOM 700 C CA . VAL A 1 90 ? -2.111 -2.445 -8.192 1.00 96.12 90 VAL A CA 1
ATOM 701 C C . VAL A 1 90 ? -1.600 -1.389 -9.165 1.00 96.12 90 VAL A C 1
ATOM 703 O O . VAL A 1 90 ? -0.501 -0.871 -8.976 1.00 96.12 90 VAL A O 1
ATOM 706 N N . ILE A 1 91 ? -2.383 -1.078 -10.195 1.00 95.62 91 ILE A N 1
ATOM 707 C CA . ILE A 1 91 ? -2.041 -0.097 -11.227 1.00 95.62 91 ILE A CA 1
ATOM 708 C C . ILE A 1 91 ? -2.941 1.125 -11.057 1.00 95.62 91 ILE A C 1
ATOM 710 O O . ILE A 1 91 ? -4.166 1.037 -11.170 1.00 95.62 91 ILE A O 1
ATOM 714 N N . HIS A 1 92 ? -2.309 2.254 -10.767 1.00 94.06 92 HIS A N 1
ATOM 715 C CA . HIS A 1 92 ? -2.916 3.569 -10.641 1.00 94.06 92 HIS A CA 1
ATOM 716 C C . HIS A 1 92 ? -2.865 4.327 -11.969 1.00 94.06 92 HIS A C 1
ATOM 718 O O . HIS A 1 92 ? -1.903 4.164 -12.727 1.00 94.06 92 HIS A O 1
ATOM 724 N N . PRO A 1 93 ? -3.866 5.185 -12.233 1.00 89.31 93 PRO A N 1
ATOM 725 C CA . PRO A 1 93 ? -3.909 5.990 -13.445 1.00 89.31 93 PRO A CA 1
ATOM 726 C C . PRO A 1 93 ? -2.777 7.029 -13.484 1.00 89.31 93 PRO A C 1
ATOM 728 O O . PRO A 1 93 ? -2.074 7.256 -12.495 1.00 89.31 93 PRO A O 1
ATOM 731 N N . LEU A 1 94 ? -2.625 7.666 -14.648 1.00 88.12 94 LEU A N 1
ATOM 732 C CA . LEU A 1 94 ? -1.600 8.671 -14.923 1.00 88.12 94 LEU A CA 1
ATOM 733 C C . LEU A 1 94 ? -1.512 9.752 -13.835 1.00 88.12 94 LEU A C 1
ATOM 735 O O . LEU A 1 94 ? -2.496 10.432 -13.547 1.00 88.12 94 LEU A O 1
ATOM 739 N N . ASP A 1 95 ? -0.303 9.925 -13.296 1.00 80.12 95 ASP A N 1
ATOM 740 C CA . ASP A 1 95 ? 0.066 10.936 -12.301 1.00 80.12 95 ASP A CA 1
ATOM 741 C C . ASP A 1 95 ? -0.857 10.959 -11.071 1.00 80.12 95 ASP A C 1
ATOM 743 O O . ASP A 1 95 ? -1.118 12.014 -10.486 1.00 80.12 95 ASP A O 1
ATOM 747 N N . ASP A 1 96 ? -1.344 9.784 -10.655 1.00 84.19 96 ASP A N 1
ATOM 748 C CA . ASP A 1 96 ? -2.192 9.656 -9.475 1.00 84.19 96 ASP A CA 1
ATOM 749 C C . ASP A 1 96 ? -1.473 10.154 -8.213 1.00 84.19 96 ASP A C 1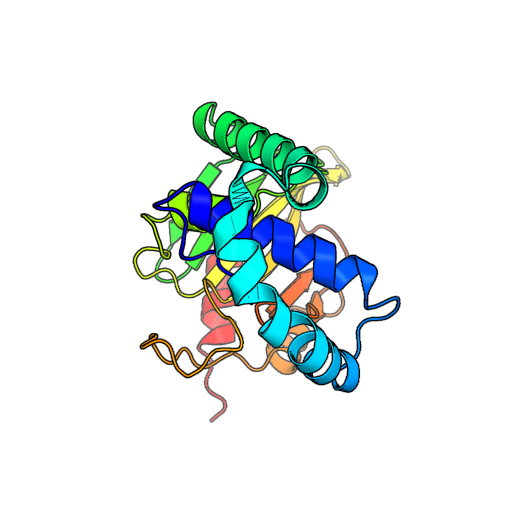
ATOM 751 O O . ASP A 1 96 ? -0.579 9.507 -7.660 1.00 84.19 96 ASP A O 1
ATOM 755 N N . ALA A 1 97 ? -1.893 11.326 -7.741 1.00 73.38 97 ALA A N 1
ATOM 756 C CA . ALA A 1 97 ? -1.389 11.933 -6.519 1.00 73.38 97 ALA A CA 1
ATOM 757 C C . ALA A 1 97 ? -1.950 11.264 -5.253 1.00 73.38 97 ALA A C 1
ATOM 759 O O . ALA A 1 97 ? -1.499 11.578 -4.147 1.00 73.38 97 ALA A O 1
ATOM 760 N N . HIS A 1 98 ? -2.956 10.394 -5.383 1.00 75.25 98 HIS A N 1
ATOM 761 C CA . HIS A 1 98 ? -3.720 9.830 -4.273 1.00 75.25 98 HIS A CA 1
ATOM 762 C C . HIS A 1 98 ? -3.709 8.299 -4.359 1.00 75.25 98 HIS A C 1
ATOM 764 O O . HIS A 1 98 ? -4.726 7.686 -4.697 1.00 75.25 98 HIS A O 1
ATOM 770 N N . PRO A 1 99 ? -2.562 7.654 -4.071 1.00 81.25 99 PRO A N 1
ATOM 771 C CA . PRO A 1 99 ? -2.476 6.202 -4.088 1.00 81.25 99 PRO A CA 1
ATOM 772 C C . PRO A 1 99 ? -3.481 5.605 -3.101 1.00 81.25 99 PRO A C 1
ATOM 774 O O . PRO A 1 99 ? -3.697 6.133 -2.009 1.00 81.25 99 PRO A O 1
ATOM 777 N N . ILE A 1 100 ? -4.085 4.480 -3.486 1.00 86.56 100 ILE A N 1
ATOM 778 C CA . ILE A 1 100 ? -5.066 3.812 -2.627 1.00 86.56 100 ILE A CA 1
ATOM 779 C C . ILE A 1 100 ? -4.432 3.442 -1.271 1.00 86.56 100 ILE A C 1
ATOM 781 O O . ILE A 1 100 ? -3.303 2.940 -1.239 1.00 86.56 100 ILE A O 1
ATOM 785 N N . PRO A 1 101 ? -5.147 3.633 -0.152 1.00 82.06 101 PRO A N 1
ATOM 786 C CA . PRO A 1 101 ? -4.683 3.188 1.156 1.00 82.06 101 PRO A CA 1
ATOM 787 C C . PRO A 1 101 ? -4.528 1.661 1.233 1.00 82.06 101 PRO A C 1
ATOM 789 O O . PRO A 1 101 ? -5.257 0.912 0.574 1.00 82.06 101 PRO A O 1
ATOM 792 N N . GLY A 1 102 ? -3.638 1.172 2.101 1.00 79.00 102 GLY A N 1
ATOM 793 C CA . GLY A 1 102 ? -3.377 -0.265 2.258 1.00 79.00 102 GLY A CA 1
ATOM 794 C C . GLY A 1 102 ? -4.599 -1.085 2.689 1.00 79.00 102 GLY A C 1
ATOM 795 O O . GLY A 1 102 ? -4.764 -2.228 2.269 1.00 79.00 102 GLY A O 1
ATOM 796 N N . CYS A 1 103 ? -5.528 -0.488 3.439 1.00 79.19 103 CYS A N 1
ATOM 797 C CA . CYS A 1 103 ? -6.820 -1.093 3.769 1.00 79.19 103 CYS A CA 1
ATOM 798 C C . CYS A 1 103 ? -7.718 -1.290 2.525 1.00 79.19 103 CYS A C 1
ATOM 800 O O . CYS A 1 103 ? -8.402 -2.306 2.406 1.00 79.19 103 CYS A O 1
ATOM 802 N N . VAL A 1 104 ? -7.678 -0.389 1.540 1.00 87.25 104 VAL A N 1
ATOM 803 C CA . VAL A 1 104 ? -8.369 -0.586 0.252 1.00 87.25 104 VAL A CA 1
ATOM 804 C C . VAL A 1 104 ? -7.668 -1.678 -0.564 1.00 87.25 104 VAL A C 1
ATOM 806 O O . VAL A 1 104 ? -8.328 -2.573 -1.095 1.00 87.25 104 VAL A O 1
ATOM 809 N N . ALA A 1 105 ? -6.331 -1.682 -0.590 1.00 87.06 105 ALA A N 1
ATOM 810 C CA . ALA A 1 105 ? -5.552 -2.742 -1.239 1.00 87.06 105 ALA A CA 1
ATOM 811 C C . ALA A 1 105 ? -5.840 -4.132 -0.639 1.00 87.06 105 ALA A C 1
ATOM 813 O O . ALA A 1 105 ? -6.019 -5.110 -1.358 1.00 87.06 105 ALA A O 1
ATOM 814 N N . SER A 1 106 ? -5.969 -4.230 0.681 1.00 83.94 106 SER A N 1
ATOM 815 C CA . SER A 1 106 ? -6.332 -5.466 1.380 1.00 83.94 106 SER A CA 1
ATOM 816 C C . SER A 1 106 ? -7.708 -6.002 0.963 1.00 83.94 106 SER A C 1
ATOM 818 O O . SER A 1 106 ? -7.863 -7.216 0.796 1.00 83.94 106 SER A O 1
ATOM 820 N N . LYS A 1 107 ? -8.696 -5.124 0.719 1.00 85.19 107 LYS A N 1
ATOM 821 C CA . LYS A 1 107 ? -10.016 -5.516 0.187 1.00 85.19 107 LYS A CA 1
ATOM 822 C C . LYS A 1 107 ? -9.935 -6.049 -1.240 1.00 85.19 107 LYS A C 1
ATOM 824 O O . LYS A 1 107 ? -10.553 -7.074 -1.522 1.00 85.19 107 LYS A O 1
ATOM 829 N N . LEU A 1 108 ? -9.148 -5.403 -2.104 1.00 88.50 108 LEU A N 1
ATOM 830 C CA . LEU A 1 108 ? -8.951 -5.816 -3.501 1.00 88.50 108 LEU A CA 1
ATOM 831 C C . LEU A 1 108 ? -8.497 -7.276 -3.633 1.00 88.50 108 LEU A C 1
ATOM 833 O O . LEU A 1 108 ? -8.884 -7.962 -4.575 1.00 88.50 108 LEU A O 1
ATOM 837 N N . PHE A 1 109 ? -7.728 -7.771 -2.662 1.00 88.12 109 PHE A N 1
ATOM 838 C CA . PHE A 1 109 ? -7.208 -9.138 -2.653 1.00 88.12 109 PHE A CA 1
ATOM 839 C C . PHE A 1 109 ? -7.952 -10.080 -1.693 1.00 88.12 109 PHE A C 1
ATOM 841 O O . PHE A 1 109 ? -7.407 -11.108 -1.300 1.00 88.12 109 PHE A O 1
ATOM 848 N N . GLY A 1 110 ? -9.202 -9.773 -1.328 1.00 78.88 110 GLY A N 1
ATOM 849 C CA . GLY A 1 110 ? -10.077 -10.702 -0.600 1.00 78.88 110 GLY A CA 1
ATOM 850 C C . GLY A 1 110 ? -10.130 -10.529 0.920 1.00 78.88 110 GLY A C 1
ATOM 851 O O . GLY A 1 110 ? -10.538 -11.462 1.604 1.00 78.88 110 GLY A O 1
ATOM 852 N N . GLY A 1 111 ? -9.760 -9.356 1.445 1.00 70.75 111 GLY A N 1
ATOM 853 C CA . GLY A 1 111 ? -9.830 -9.026 2.872 1.00 70.75 111 GLY A CA 1
ATOM 854 C C . GLY A 1 111 ? -8.733 -9.722 3.678 1.00 70.75 111 GLY A C 1
ATOM 855 O O . GLY A 1 111 ? -8.790 -10.923 3.923 1.00 70.75 111 GLY A O 1
ATOM 856 N N . GLY A 1 112 ? -7.705 -8.974 4.083 1.00 69.25 112 GLY A N 1
ATOM 857 C CA . GLY A 1 112 ? -6.492 -9.563 4.662 1.00 69.25 112 GLY A CA 1
ATOM 858 C C . GLY A 1 112 ? -5.567 -10.165 3.598 1.00 69.25 112 GLY A C 1
ATOM 859 O O . GLY A 1 112 ? -4.886 -11.156 3.852 1.00 69.25 112 GLY A O 1
ATOM 860 N N . PHE A 1 113 ? -5.565 -9.586 2.393 1.00 77.56 113 PHE A N 1
ATOM 861 C CA . PHE A 1 113 ? -4.661 -9.899 1.278 1.00 77.56 113 PHE A CA 1
ATOM 862 C C . PHE A 1 113 ? -4.781 -11.298 0.635 1.00 77.56 113 PHE A C 1
ATOM 864 O O . PHE A 1 113 ? -4.127 -11.549 -0.373 1.00 77.56 113 PHE A O 1
ATOM 871 N N . GLY A 1 114 ? -5.605 -12.219 1.146 1.00 77.94 114 GLY A N 1
ATOM 872 C CA . GLY A 1 114 ? -5.985 -13.453 0.429 1.00 77.94 114 GLY A CA 1
ATOM 873 C C . GLY A 1 114 ? -4.817 -14.340 -0.035 1.00 77.94 114 GLY A C 1
ATOM 874 O O . GLY A 1 114 ? -4.897 -15.012 -1.068 1.00 77.94 114 GLY A O 1
ATOM 875 N N . GLY A 1 115 ? -3.705 -14.336 0.707 1.00 79.62 115 GLY A N 1
ATOM 876 C CA . GLY A 1 115 ? -2.481 -15.073 0.371 1.00 79.62 115 GLY A CA 1
ATOM 877 C C . GLY A 1 115 ? -1.479 -14.305 -0.499 1.00 79.62 115 GLY A C 1
ATOM 878 O O . GLY A 1 115 ? -0.442 -14.869 -0.850 1.00 79.62 115 GLY A O 1
ATOM 879 N N . VAL A 1 116 ? -1.758 -13.042 -0.826 1.00 87.88 116 VAL A N 1
ATOM 880 C CA . VAL A 1 116 ? -0.756 -12.086 -1.305 1.00 87.88 116 VAL A CA 1
ATOM 881 C C . VAL A 1 116 ? 0.214 -11.778 -0.163 1.00 87.88 116 VAL A C 1
ATOM 883 O O . VAL A 1 116 ? -0.193 -11.457 0.951 1.00 87.88 116 VAL A O 1
ATOM 886 N N . LYS A 1 117 ? 1.509 -11.896 -0.445 1.00 86.31 117 LYS A N 1
ATOM 887 C CA . LYS A 1 117 ? 2.614 -11.642 0.491 1.00 86.31 117 LYS A CA 1
ATOM 888 C C . LYS A 1 117 ? 3.296 -10.303 0.223 1.00 86.31 117 LYS A C 1
ATOM 890 O O . LYS A 1 117 ? 3.943 -9.736 1.104 1.00 86.31 117 LYS A O 1
ATOM 895 N N . ARG A 1 118 ? 3.174 -9.807 -1.008 1.00 89.50 118 ARG A N 1
ATOM 896 C CA . ARG A 1 118 ? 3.878 -8.638 -1.536 1.00 89.50 118 ARG A CA 1
ATOM 897 C C . ARG A 1 118 ? 2.917 -7.772 -2.331 1.00 89.50 118 ARG A C 1
ATOM 899 O O . ARG A 1 118 ? 2.031 -8.297 -2.989 1.00 89.50 118 ARG A O 1
ATOM 906 N N . LEU A 1 119 ? 3.119 -6.467 -2.321 1.00 92.06 119 LEU A N 1
ATOM 907 C CA . LEU A 1 119 ? 2.358 -5.523 -3.128 1.00 92.06 119 LEU A CA 1
ATOM 908 C C . LEU A 1 119 ? 3.307 -4.769 -4.042 1.00 92.06 119 LEU A C 1
ATOM 910 O O . LEU A 1 119 ? 4.309 -4.232 -3.567 1.00 92.06 119 LEU A O 1
ATOM 914 N N . LEU A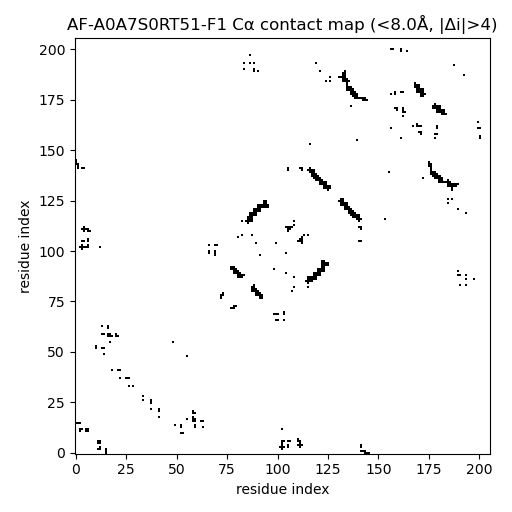 1 120 ? 2.972 -4.709 -5.325 1.00 94.88 120 LEU A N 1
ATOM 915 C CA . LEU A 1 120 ? 3.577 -3.784 -6.269 1.00 94.88 120 LEU A CA 1
ATOM 916 C C . LEU A 1 120 ? 2.530 -2.743 -6.654 1.00 94.88 120 LEU A C 1
ATOM 918 O O . LEU A 1 120 ? 1.540 -3.064 -7.304 1.00 94.88 120 LEU A O 1
ATOM 922 N N . TYR A 1 121 ? 2.767 -1.501 -6.256 1.00 95.00 121 TYR A N 1
ATOM 923 C CA . TYR A 1 121 ? 2.014 -0.352 -6.739 1.00 95.00 121 TYR A CA 1
ATOM 924 C C . TYR A 1 121 ? 2.725 0.217 -7.959 1.00 95.00 121 TYR A C 1
ATOM 926 O O . TYR A 1 121 ? 3.932 0.450 -7.891 1.00 95.00 121 TYR A O 1
ATOM 934 N N . ALA A 1 122 ? 1.991 0.434 -9.041 1.00 96.12 122 ALA A N 1
ATOM 935 C CA . ALA A 1 122 ? 2.476 1.001 -10.288 1.00 96.12 122 ALA A CA 1
ATOM 936 C C . ALA A 1 122 ? 1.649 2.243 -10.621 1.00 96.12 122 ALA A C 1
ATOM 938 O O . ALA A 1 122 ? 0.453 2.133 -10.850 1.00 96.12 122 ALA A O 1
ATOM 939 N N . THR A 1 123 ? 2.268 3.416 -10.658 1.00 95.19 123 THR A N 1
ATOM 940 C CA . THR A 1 123 ? 1.617 4.662 -11.074 1.00 95.19 123 THR A CA 1
ATOM 941 C C . THR A 1 123 ? 2.125 5.038 -12.451 1.00 95.19 123 THR A C 1
ATOM 943 O O . THR A 1 123 ? 3.335 5.206 -12.634 1.00 95.19 123 THR A O 1
ATOM 946 N N . GLU A 1 124 ? 1.212 5.151 -13.411 1.00 93.44 124 GLU A N 1
ATOM 947 C CA . GLU A 1 124 ? 1.528 5.636 -14.752 1.00 93.44 124 GLU A CA 1
ATOM 948 C C . GLU A 1 124 ? 2.073 7.068 -14.696 1.00 93.44 124 GLU A C 1
ATOM 950 O O . GLU A 1 124 ? 1.588 7.913 -13.946 1.00 93.44 124 GLU A O 1
ATOM 955 N N . VAL A 1 125 ? 3.094 7.344 -15.500 1.00 91.44 125 VAL A N 1
ATOM 956 C CA . VAL A 1 125 ? 3.714 8.658 -15.682 1.00 91.44 125 VAL A CA 1
ATOM 957 C C . VAL A 1 125 ? 3.933 8.868 -17.174 1.00 91.44 125 VAL A C 1
ATOM 959 O O . VAL A 1 125 ? 4.352 7.955 -17.892 1.00 91.44 125 VAL A O 1
ATOM 962 N N . ALA A 1 126 ? 3.679 10.086 -17.649 1.00 87.00 126 ALA A N 1
ATOM 963 C CA . ALA A 1 126 ? 3.928 10.440 -19.037 1.00 87.00 126 ALA A CA 1
ATOM 964 C C . ALA A 1 126 ? 5.439 10.391 -19.318 1.00 87.00 126 ALA A C 1
ATOM 966 O O . ALA A 1 126 ? 6.218 11.162 -18.751 1.00 87.00 126 ALA A O 1
ATOM 967 N N . GLY A 1 127 ? 5.863 9.474 -20.185 1.00 82.06 127 GLY A N 1
ATOM 968 C CA . GLY A 1 127 ? 7.241 9.394 -20.649 1.00 82.06 127 GLY A CA 1
ATOM 969 C C . GLY A 1 127 ? 7.545 10.400 -21.756 1.00 82.06 127 GLY A C 1
ATOM 970 O O . GLY A 1 127 ? 6.664 11.027 -22.348 1.00 82.06 127 GLY A O 1
ATOM 971 N N . HIS A 1 128 ? 8.831 10.527 -22.078 1.00 74.75 128 HIS A N 1
ATOM 972 C CA . HIS A 1 128 ? 9.246 11.210 -23.300 1.00 74.75 128 HIS A CA 1
ATOM 973 C C . HIS A 1 128 ? 8.814 10.390 -24.531 1.00 74.75 128 HIS A C 1
ATOM 975 O O . HIS A 1 128 ? 8.720 9.163 -24.470 1.00 74.75 128 HIS A O 1
ATOM 981 N N . ASP A 1 129 ? 8.523 11.073 -25.639 1.00 80.81 129 ASP A N 1
ATOM 982 C CA . ASP A 1 129 ? 8.163 10.465 -26.929 1.00 80.81 129 ASP A CA 1
ATOM 983 C C . ASP A 1 129 ? 6.881 9.606 -26.930 1.00 80.81 129 ASP A C 1
ATOM 985 O O . ASP A 1 129 ? 6.797 8.607 -27.641 1.00 80.81 129 ASP A O 1
ATOM 989 N N . ASN A 1 130 ? 5.856 10.001 -26.161 1.00 76.88 130 ASN A N 1
ATOM 990 C CA . ASN A 1 130 ? 4.576 9.277 -26.034 1.00 76.88 130 ASN A CA 1
ATOM 991 C C . ASN A 1 130 ? 4.728 7.828 -25.535 1.00 76.88 130 ASN A C 1
ATOM 993 O O . ASN A 1 130 ? 3.898 6.971 -25.842 1.00 76.88 130 ASN A O 1
ATOM 997 N N . THR A 1 131 ? 5.786 7.546 -24.774 1.00 85.31 131 THR A N 1
ATOM 998 C CA . THR A 1 131 ? 5.947 6.260 -24.089 1.00 85.31 131 THR A CA 1
ATOM 999 C C . THR A 1 131 ? 5.278 6.303 -22.719 1.00 85.31 131 THR A C 1
ATOM 1001 O O . THR A 1 131 ? 5.340 7.320 -22.027 1.00 85.31 131 THR A O 1
ATOM 1004 N N . THR A 1 132 ? 4.641 5.207 -22.308 1.00 89.69 132 THR A N 1
ATOM 1005 C CA . THR A 1 132 ? 4.171 5.055 -20.926 1.00 89.69 132 THR A CA 1
ATOM 1006 C C . THR A 1 132 ? 5.347 4.640 -20.051 1.00 89.69 132 THR A C 1
ATOM 1008 O O . THR A 1 132 ? 6.116 3.743 -20.402 1.00 89.69 132 THR A O 1
ATOM 1011 N N . GLN A 1 133 ? 5.520 5.318 -18.922 1.00 94.62 133 GLN A N 1
ATOM 1012 C CA . GLN A 1 133 ? 6.505 4.960 -17.907 1.00 94.62 133 GLN A CA 1
ATOM 1013 C C . GLN A 1 133 ? 5.805 4.786 -16.568 1.00 94.62 133 GLN A C 1
ATOM 1015 O O . GLN A 1 133 ? 4.700 5.277 -16.367 1.00 94.62 133 GLN A O 1
ATOM 1020 N N . TYR A 1 134 ? 6.463 4.104 -15.638 1.00 94.88 134 TYR A N 1
ATOM 1021 C CA . TYR A 1 134 ? 5.857 3.764 -14.359 1.00 94.88 134 TYR A CA 1
ATOM 1022 C C . TYR A 1 134 ? 6.763 4.124 -13.190 1.00 94.88 134 TYR A C 1
ATOM 1024 O O . TYR A 1 134 ? 7.974 3.861 -13.191 1.00 94.88 134 TYR A O 1
ATOM 1032 N N . LYS A 1 135 ? 6.152 4.698 -12.155 1.00 95.31 135 LYS A N 1
ATOM 1033 C CA . LYS A 1 135 ? 6.713 4.725 -10.805 1.00 95.31 135 LYS A CA 1
ATOM 1034 C C . LYS A 1 135 ? 6.185 3.529 -10.029 1.00 95.31 135 LYS A C 1
ATOM 1036 O O . LYS A 1 135 ? 4.989 3.274 -10.001 1.00 95.31 135 LYS A O 1
ATOM 1041 N N . TYR A 1 136 ? 7.092 2.816 -9.391 1.00 95.50 136 TYR A N 1
ATOM 1042 C CA . TYR A 1 136 ? 6.857 1.582 -8.680 1.00 95.50 136 TYR A CA 1
ATOM 1043 C C . TYR A 1 136 ? 7.161 1.739 -7.202 1.00 95.50 136 TYR A C 1
ATOM 1045 O O . TYR A 1 136 ? 8.195 2.279 -6.811 1.00 95.50 136 TYR A O 1
ATOM 1053 N N . THR A 1 137 ? 6.284 1.184 -6.375 1.00 94.12 137 THR A N 1
ATOM 1054 C CA . THR A 1 137 ? 6.539 0.960 -4.955 1.00 94.12 137 THR A CA 1
ATOM 1055 C C . THR A 1 137 ? 6.281 -0.497 -4.624 1.00 94.12 137 THR A C 1
ATOM 1057 O O . THR A 1 137 ? 5.159 -0.980 -4.759 1.00 94.12 137 THR A O 1
ATOM 1060 N N . TYR A 1 138 ? 7.317 -1.185 -4.151 1.00 93.12 138 TYR A N 1
ATOM 1061 C CA . TYR A 1 138 ? 7.249 -2.570 -3.716 1.00 93.12 138 TYR A CA 1
ATOM 1062 C C . TYR A 1 138 ? 7.214 -2.643 -2.188 1.00 93.12 138 TYR A C 1
ATOM 1064 O O . TYR A 1 138 ? 8.057 -2.062 -1.491 1.00 93.12 138 TYR A O 1
ATOM 1072 N N . SER A 1 139 ? 6.221 -3.349 -1.657 1.00 90.12 139 SER A N 1
ATOM 1073 C CA . SER A 1 139 ? 5.938 -3.434 -0.225 1.00 90.12 139 SER A CA 1
ATOM 1074 C C . SER A 1 139 ? 5.553 -4.849 0.210 1.00 90.12 139 SER A C 1
ATOM 1076 O O . SER A 1 139 ? 5.154 -5.689 -0.589 1.00 90.12 139 SER A O 1
ATOM 1078 N N . MET A 1 140 ? 5.702 -5.135 1.498 1.00 86.62 140 MET A N 1
ATOM 1079 C CA . MET A 1 140 ? 5.176 -6.342 2.132 1.00 86.62 140 MET A CA 1
ATOM 1080 C C . MET A 1 140 ? 3.675 -6.160 2.386 1.00 86.62 140 MET A C 1
ATOM 1082 O O . MET A 1 140 ? 3.272 -5.122 2.907 1.00 86.62 140 MET A O 1
ATOM 1086 N N . ALA A 1 141 ? 2.856 -7.156 2.056 1.00 82.81 141 ALA A N 1
ATOM 1087 C CA . ALA A 1 141 ? 1.418 -7.110 2.317 1.00 82.81 141 ALA A CA 1
ATOM 1088 C C . ALA A 1 141 ? 1.126 -7.390 3.802 1.00 82.81 141 ALA A C 1
ATOM 1090 O O . ALA A 1 141 ? 1.642 -8.365 4.351 1.00 82.81 141 ALA A O 1
ATOM 1091 N N . GLY A 1 142 ? 0.337 -6.538 4.467 1.00 71.88 142 GLY A N 1
ATOM 1092 C CA . GLY A 1 142 ? -0.103 -6.737 5.861 1.00 71.88 142 GLY A CA 1
ATOM 1093 C C . GLY A 1 142 ? 1.016 -6.737 6.912 1.00 71.88 142 GLY A C 1
ATOM 1094 O O . GLY A 1 142 ? 0.798 -7.063 8.084 1.00 71.88 142 GLY A O 1
ATOM 1095 N N . HIS A 1 143 ? 2.245 -6.384 6.532 1.00 67.00 143 HIS A N 1
ATOM 1096 C CA . HIS A 1 143 ? 3.392 -6.482 7.425 1.00 67.00 143 HIS A CA 1
ATOM 1097 C C . HIS A 1 143 ? 3.450 -5.296 8.397 1.00 67.00 143 HIS A C 1
ATOM 1099 O O . HIS A 1 143 ? 3.929 -4.212 8.071 1.00 67.00 143 HIS A O 1
ATOM 1105 N N . GLY A 1 144 ? 3.000 -5.546 9.627 1.00 59.59 144 GLY A N 1
ATOM 1106 C CA . GLY A 1 144 ? 3.085 -4.644 10.772 1.00 59.59 144 GLY A CA 1
ATOM 1107 C C . GLY A 1 144 ? 3.900 -5.250 11.923 1.00 59.59 144 GLY A C 1
ATOM 1108 O O . GLY A 1 144 ? 4.034 -6.462 12.052 1.00 59.59 144 GLY A O 1
ATOM 1109 N N . TRP A 1 145 ? 4.432 -4.393 12.792 1.00 46.16 145 TRP A N 1
ATOM 1110 C CA . TRP A 1 145 ? 5.303 -4.693 13.945 1.00 46.16 145 TRP A CA 1
ATOM 1111 C C . TRP A 1 145 ? 4.687 -5.567 15.064 1.00 46.16 145 TRP A C 1
ATOM 1113 O O . TRP A 1 145 ? 5.400 -5.953 15.993 1.00 46.16 145 TRP A O 1
ATOM 1123 N N . VAL A 1 146 ? 3.396 -5.910 15.016 1.00 49.03 146 VAL A N 1
ATOM 1124 C CA . VAL A 1 146 ? 2.754 -6.703 16.078 1.00 49.03 146 VAL A CA 1
ATOM 1125 C C . VAL A 1 146 ? 2.938 -8.198 15.804 1.00 49.03 146 VAL A C 1
ATOM 1127 O O . VAL A 1 146 ? 2.108 -8.840 15.169 1.00 49.03 146 VAL A O 1
ATOM 1130 N N . ARG A 1 147 ? 4.026 -8.768 16.341 1.00 41.84 147 ARG A N 1
ATOM 1131 C CA . ARG A 1 147 ? 4.329 -10.218 16.322 1.00 41.84 147 ARG A CA 1
ATOM 1132 C C . ARG A 1 147 ? 3.315 -11.093 17.080 1.00 41.84 147 ARG A C 1
ATOM 1134 O O . ARG A 1 147 ? 3.439 -12.310 17.056 1.00 41.84 147 ARG A O 1
ATOM 1141 N N . THR A 1 148 ? 2.379 -10.490 17.818 1.00 39.88 148 THR A N 1
ATOM 1142 C CA . THR A 1 148 ? 1.450 -11.188 18.727 1.00 39.88 148 THR A CA 1
ATOM 1143 C C . THR A 1 148 ? 0.090 -11.504 18.108 1.00 39.88 148 THR A C 1
ATOM 1145 O O . THR A 1 148 ? -0.753 -12.085 18.785 1.00 39.88 148 THR A O 1
ATOM 1148 N N . VAL A 1 149 ? -0.152 -11.103 16.859 1.00 52.09 149 VAL A N 1
ATOM 1149 C CA . VAL A 1 149 ? -1.267 -11.628 16.062 1.00 52.09 149 VAL A CA 1
ATOM 1150 C C . VAL A 1 149 ? -0.704 -12.801 15.270 1.00 52.09 149 VAL A C 1
ATOM 1152 O O . VAL A 1 149 ? 0.352 -12.646 14.657 1.00 52.09 149 VAL A O 1
ATOM 1155 N N . ASP A 1 150 ? -1.360 -13.963 15.314 1.00 49.41 150 ASP A N 1
ATOM 1156 C CA . ASP A 1 150 ? -0.968 -15.125 14.511 1.00 49.41 150 ASP A CA 1
ATOM 1157 C C . ASP A 1 150 ? -0.978 -14.719 13.031 1.00 49.41 150 ASP A C 1
ATOM 1159 O O . ASP A 1 150 ? -2.032 -14.510 12.428 1.00 49.41 150 ASP A O 1
ATOM 1163 N N . ARG A 1 151 ? 0.214 -14.526 12.467 1.00 56.75 151 ARG A N 1
ATOM 1164 C CA . ARG A 1 151 ? 0.426 -14.090 11.087 1.00 56.75 151 ARG A CA 1
ATOM 1165 C C . ARG A 1 151 ? 1.352 -15.079 10.395 1.00 56.75 151 ARG A C 1
ATOM 1167 O O . ARG A 1 151 ? 2.232 -15.648 11.049 1.00 56.75 151 ARG A O 1
ATOM 1174 N N . PRO A 1 152 ? 1.221 -15.264 9.071 1.00 54.53 152 PRO A N 1
ATOM 1175 C CA . PRO A 1 152 ? 2.253 -15.943 8.307 1.00 54.53 152 PRO A CA 1
ATOM 1176 C C . PRO A 1 152 ? 3.586 -15.235 8.570 1.00 54.53 152 PRO A C 1
ATOM 1178 O O . PRO A 1 152 ? 3.704 -14.032 8.337 1.00 54.53 152 PRO A O 1
ATOM 1181 N N . ASN A 1 153 ? 4.580 -15.958 9.087 1.00 59.78 153 ASN A N 1
ATOM 1182 C CA . ASN A 1 153 ? 5.922 -15.409 9.239 1.00 59.78 153 ASN A CA 1
ATOM 1183 C C . ASN A 1 153 ? 6.524 -15.254 7.837 1.00 59.78 153 ASN A C 1
ATOM 1185 O O . ASN A 1 153 ? 7.029 -16.216 7.257 1.00 59.78 153 ASN A O 1
ATOM 1189 N N . LEU A 1 154 ? 6.369 -14.067 7.254 1.00 65.12 154 LEU A N 1
ATOM 1190 C CA . LEU A 1 154 ? 6.930 -13.733 5.956 1.00 65.12 154 LEU A CA 1
ATOM 1191 C C . LEU A 1 154 ? 8.349 -13.224 6.167 1.00 65.12 154 LEU A C 1
ATOM 1193 O O . LEU A 1 154 ? 8.556 -12.179 6.780 1.00 65.12 154 LEU A O 1
ATOM 1197 N N . GLU A 1 155 ? 9.325 -13.963 5.648 1.00 70.69 155 GLU A N 1
ATOM 1198 C CA . GLU A 1 155 ? 10.703 -13.493 5.616 1.00 70.69 155 GLU A CA 1
ATOM 1199 C C . GLU A 1 155 ? 10.768 -12.240 4.732 1.00 70.69 155 GLU A C 1
ATOM 1201 O O . GLU A 1 155 ? 10.467 -12.270 3.533 1.00 70.69 155 GLU A O 1
ATOM 1206 N N . ALA A 1 156 ? 11.089 -11.105 5.354 1.00 72.00 156 ALA A N 1
ATOM 1207 C CA . ALA A 1 156 ? 11.339 -9.875 4.625 1.00 72.00 156 ALA A CA 1
ATOM 1208 C C . ALA A 1 156 ? 12.585 -10.071 3.743 1.00 72.00 156 ALA A C 1
ATOM 1210 O O . ALA A 1 156 ? 13.539 -10.719 4.173 1.00 72.00 156 ALA A O 1
ATOM 1211 N N . PRO A 1 157 ? 12.600 -9.527 2.514 1.00 79.00 157 PRO A N 1
ATOM 1212 C CA . PRO A 1 157 ? 13.763 -9.638 1.656 1.00 79.00 157 PRO A CA 1
ATOM 1213 C C . PRO A 1 157 ? 14.867 -8.732 2.214 1.00 79.00 157 PRO A C 1
ATOM 1215 O O . PRO A 1 157 ? 14.599 -7.768 2.939 1.00 79.00 157 PRO A O 1
ATOM 1218 N N . ASP A 1 158 ? 16.098 -8.990 1.800 1.00 86.94 158 ASP A N 1
ATOM 1219 C CA . ASP A 1 158 ? 17.200 -8.052 1.988 1.00 86.94 158 ASP A CA 1
ATOM 1220 C C . ASP A 1 158 ? 16.952 -6.823 1.088 1.00 86.94 158 ASP A C 1
ATOM 1222 O O . ASP A 1 158 ? 17.105 -6.887 -0.137 1.00 86.94 158 ASP A O 1
ATOM 1226 N N . LYS A 1 159 ? 16.447 -5.731 1.683 1.00 89.75 159 LYS A N 1
ATOM 1227 C CA . LYS A 1 159 ? 15.972 -4.545 0.948 1.00 89.75 159 LYS A CA 1
ATOM 1228 C C . LYS A 1 159 ? 17.128 -3.858 0.229 1.00 89.75 159 LYS A C 1
ATOM 1230 O O . LYS A 1 159 ? 16.955 -3.363 -0.882 1.00 89.75 159 LYS A O 1
ATOM 1235 N N . GLU A 1 160 ? 18.296 -3.846 0.860 1.00 90.44 160 GLU A N 1
ATOM 1236 C CA . GLU A 1 160 ? 19.527 -3.253 0.364 1.00 90.44 160 GLU A CA 1
ATOM 1237 C C . GLU A 1 160 ? 20.057 -4.027 -0.845 1.00 90.44 160 GLU A C 1
ATOM 1239 O O . GLU A 1 160 ? 20.359 -3.417 -1.873 1.00 90.44 160 GLU A O 1
ATOM 1244 N N . LYS A 1 161 ? 20.108 -5.366 -0.770 1.00 89.56 161 LYS A N 1
ATOM 1245 C CA . LYS A 1 161 ? 20.477 -6.194 -1.929 1.00 89.56 161 LYS A CA 1
ATOM 1246 C C . LYS A 1 161 ? 19.486 -6.050 -3.073 1.00 89.56 161 LYS A C 1
ATOM 1248 O O . LYS A 1 161 ? 19.915 -5.942 -4.219 1.00 89.56 161 LYS A O 1
ATOM 1253 N N . LEU A 1 162 ? 18.186 -6.027 -2.777 1.00 91.19 162 LEU A N 1
ATOM 1254 C CA . LEU A 1 162 ? 17.169 -5.867 -3.812 1.00 91.19 162 LEU A CA 1
ATOM 1255 C C . LEU A 1 162 ? 17.296 -4.504 -4.504 1.00 91.19 162 LEU A C 1
ATOM 1257 O O . LEU A 1 162 ? 17.325 -4.453 -5.729 1.00 91.19 162 LEU A O 1
ATOM 1261 N N . ALA A 1 163 ? 17.444 -3.412 -3.746 1.00 92.56 163 ALA A N 1
ATOM 1262 C CA . ALA A 1 163 ? 17.674 -2.082 -4.313 1.00 92.56 163 ALA A CA 1
ATOM 1263 C C . ALA A 1 163 ? 18.933 -2.056 -5.197 1.00 92.56 163 ALA A C 1
ATOM 1265 O O . ALA A 1 163 ? 18.885 -1.570 -6.324 1.00 92.56 163 ALA A O 1
ATOM 1266 N N . ALA A 1 164 ? 20.036 -2.647 -4.725 1.00 91.44 164 ALA A N 1
ATOM 1267 C CA . ALA A 1 164 ? 21.280 -2.724 -5.487 1.00 91.44 164 ALA A CA 1
ATOM 1268 C C . ALA A 1 164 ? 21.130 -3.529 -6.792 1.00 91.44 164 ALA A C 1
ATOM 1270 O O . ALA A 1 164 ? 21.661 -3.116 -7.821 1.00 91.44 164 ALA A O 1
ATOM 1271 N N . ALA A 1 165 ? 20.393 -4.645 -6.767 1.00 91.25 165 ALA A N 1
ATOM 1272 C CA . ALA A 1 165 ? 20.142 -5.479 -7.943 1.00 91.25 165 ALA A CA 1
ATOM 1273 C C . ALA A 1 165 ? 19.248 -4.787 -8.986 1.00 91.25 165 ALA A C 1
ATOM 1275 O O . ALA A 1 165 ? 19.445 -4.975 -10.184 1.00 91.25 165 ALA A O 1
ATOM 1276 N N . MET A 1 166 ? 18.303 -3.958 -8.537 1.00 92.06 166 MET A N 1
ATOM 1277 C CA . MET A 1 166 ? 17.414 -3.183 -9.408 1.00 92.06 166 MET A CA 1
ATOM 1278 C C . MET A 1 166 ? 18.102 -1.967 -10.057 1.00 92.06 166 MET A C 1
ATOM 1280 O O . MET A 1 166 ? 17.610 -1.430 -11.052 1.00 92.06 166 MET A O 1
ATOM 1284 N N . GLY A 1 167 ? 19.250 -1.540 -9.524 1.00 90.62 167 GLY A N 1
ATOM 1285 C CA . GLY A 1 167 ? 20.069 -0.454 -10.061 1.00 90.62 167 GLY A CA 1
ATOM 1286 C C . GLY A 1 167 ? 19.875 0.892 -9.358 1.00 90.62 167 GLY A C 1
ATOM 1287 O O . GLY A 1 167 ? 19.081 1.043 -8.437 1.00 90.62 167 GLY A O 1
ATOM 1288 N N . GLN A 1 168 ? 20.630 1.898 -9.807 1.00 90.00 168 GLN A N 1
ATOM 1289 C CA . GLN A 1 168 ? 20.810 3.183 -9.107 1.00 90.00 168 GLN A CA 1
ATOM 1290 C C . GLN A 1 168 ? 19.532 4.008 -8.889 1.00 90.00 168 GLN A C 1
ATOM 1292 O O . GLN A 1 168 ? 19.486 4.827 -7.975 1.00 90.00 168 GLN A O 1
ATOM 1297 N N . ASP A 1 169 ? 18.505 3.803 -9.714 1.00 92.56 169 ASP A N 1
ATOM 1298 C CA . ASP A 1 169 ? 17.245 4.535 -9.596 1.00 92.56 169 ASP A CA 1
ATOM 1299 C C . ASP A 1 169 ? 16.332 3.948 -8.508 1.00 92.56 169 ASP A C 1
ATOM 1301 O O . ASP A 1 169 ? 15.306 4.552 -8.198 1.00 92.56 169 ASP A O 1
ATOM 1305 N N . TRP A 1 170 ? 16.696 2.811 -7.904 1.00 94.50 170 TRP A N 1
ATOM 1306 C CA . TRP A 1 170 ? 15.929 2.140 -6.858 1.00 94.50 170 TRP A CA 1
ATOM 1307 C C . TRP A 1 170 ? 16.518 2.378 -5.478 1.00 94.50 170 TRP A C 1
ATOM 1309 O O . TRP A 1 170 ? 17.714 2.224 -5.242 1.00 94.50 170 TRP A O 1
ATOM 1319 N N . VAL A 1 171 ? 15.648 2.720 -4.533 1.00 94.25 171 VAL A N 1
ATOM 1320 C CA . VAL A 1 171 ? 16.041 3.020 -3.158 1.00 94.25 171 VAL A CA 1
ATOM 1321 C C . VAL A 1 171 ? 15.151 2.282 -2.167 1.00 94.25 171 VAL A C 1
ATOM 1323 O O . VAL A 1 171 ? 13.992 1.961 -2.448 1.00 94.25 171 VAL A O 1
ATOM 1326 N N . VAL A 1 172 ? 15.691 2.027 -0.976 1.00 91.75 172 VAL A N 1
ATOM 1327 C CA . VAL A 1 172 ? 14.952 1.388 0.117 1.00 91.75 172 VAL A CA 1
ATOM 1328 C C . VAL A 1 172 ? 13.805 2.294 0.564 1.00 91.75 172 VAL A C 1
ATOM 1330 O O . VAL A 1 172 ? 13.999 3.470 0.880 1.00 91.75 172 VAL A O 1
ATOM 1333 N N . LYS A 1 173 ? 12.590 1.740 0.608 1.00 84.12 173 LYS A N 1
ATOM 1334 C CA . LYS A 1 173 ? 11.419 2.440 1.146 1.00 84.12 173 LYS A CA 1
ATOM 1335 C C . LYS A 1 173 ? 11.439 2.357 2.673 1.00 84.12 173 LYS A C 1
ATOM 1337 O O . LYS A 1 173 ? 11.506 1.269 3.244 1.00 84.12 173 LYS A O 1
ATOM 1342 N N . GLN A 1 174 ? 11.349 3.517 3.319 1.00 75.56 174 GLN A N 1
ATOM 1343 C CA . GLN A 1 174 ? 11.228 3.616 4.773 1.00 75.56 174 GLN A CA 1
ATOM 1344 C C . GLN A 1 174 ? 9.889 3.042 5.258 1.00 75.56 174 GLN A C 1
ATOM 1346 O O . GLN A 1 174 ? 8.906 3.004 4.518 1.00 75.56 174 GLN A O 1
ATOM 1351 N N . GLY A 1 175 ? 9.851 2.607 6.516 1.00 69.50 175 GLY A N 1
ATOM 1352 C CA . GLY A 1 175 ? 8.668 2.000 7.124 1.00 69.50 175 GLY A CA 1
ATOM 1353 C C . GLY A 1 175 ? 8.697 0.469 7.148 1.00 69.50 175 GLY A C 1
ATOM 1354 O O . GLY A 1 175 ? 9.511 -0.198 6.503 1.00 69.50 175 GLY A O 1
ATOM 1355 N N . LEU A 1 176 ? 7.799 -0.097 7.953 1.00 69.38 176 LEU A N 1
ATOM 1356 C CA . LEU A 1 176 ? 7.799 -1.519 8.312 1.00 69.38 176 LEU A CA 1
ATOM 1357 C C . LEU A 1 176 ? 7.367 -2.438 7.166 1.00 69.38 176 LEU A C 1
ATOM 1359 O O . LEU A 1 176 ? 7.824 -3.579 7.099 1.00 69.38 176 LEU A O 1
ATOM 1363 N N . ASN A 1 177 ? 6.520 -1.939 6.269 1.00 77.31 177 ASN A N 1
ATOM 1364 C CA . ASN A 1 177 ? 6.063 -2.642 5.074 1.00 77.31 177 ASN A CA 1
ATOM 1365 C C . ASN A 1 177 ? 6.836 -2.223 3.809 1.00 77.31 177 ASN A C 1
ATOM 1367 O O . ASN A 1 177 ? 6.663 -2.826 2.752 1.00 77.31 177 ASN A O 1
ATOM 1371 N N . GLY A 1 178 ? 7.673 -1.185 3.871 1.00 82.31 178 GLY A N 1
ATOM 1372 C CA . GLY A 1 178 ? 8.424 -0.687 2.722 1.00 82.31 178 GLY A CA 1
ATOM 1373 C C . GLY A 1 178 ? 9.535 -1.649 2.321 1.00 82.31 178 GLY A C 1
ATOM 1374 O O . GLY A 1 178 ? 10.272 -2.105 3.190 1.00 82.31 178 GLY A O 1
ATOM 1375 N N . ILE A 1 179 ? 9.674 -1.958 1.031 1.00 88.12 179 ILE A N 1
ATOM 1376 C CA . ILE A 1 179 ? 10.830 -2.701 0.515 1.00 88.12 179 ILE A CA 1
ATOM 1377 C C . ILE A 1 179 ? 11.684 -1.742 -0.308 1.00 88.12 179 ILE A C 1
ATOM 1379 O O . ILE A 1 179 ? 12.681 -1.229 0.192 1.00 88.12 179 ILE A O 1
ATOM 1383 N N . VAL A 1 180 ? 11.254 -1.434 -1.531 1.00 93.44 180 VAL A N 1
ATOM 1384 C CA . VAL A 1 180 ? 11.965 -0.553 -2.462 1.00 93.44 180 VAL A CA 1
ATOM 1385 C C . VAL A 1 180 ? 10.982 0.265 -3.290 1.00 93.44 180 VAL A C 1
ATOM 1387 O O . VAL A 1 180 ? 9.818 -0.105 -3.433 1.00 93.44 180 VAL A O 1
ATOM 1390 N N . HIS A 1 181 ? 11.446 1.379 -3.837 1.00 95.00 181 HIS A N 1
ATOM 1391 C CA . HIS A 1 181 ? 10.734 2.140 -4.860 1.00 95.00 181 HIS A CA 1
ATOM 1392 C C . HIS A 1 181 ? 11.735 2.739 -5.846 1.00 95.00 181 HIS A C 1
ATOM 1394 O O . HIS A 1 181 ? 12.900 2.940 -5.489 1.00 95.00 181 HIS A O 1
ATOM 1400 N N . ASN A 1 182 ? 11.293 3.030 -7.069 1.00 95.25 182 ASN A N 1
ATOM 1401 C CA . ASN A 1 182 ? 12.108 3.787 -8.011 1.00 95.25 182 ASN A CA 1
ATOM 1402 C C . ASN A 1 182 ? 11.902 5.298 -7.816 1.00 95.25 182 ASN A C 1
ATOM 1404 O O . ASN A 1 182 ? 10.800 5.802 -7.608 1.00 95.25 182 ASN A O 1
ATOM 1408 N N . THR A 1 183 ? 12.998 6.039 -7.890 1.00 93.12 183 THR A N 1
ATOM 1409 C CA . THR A 1 183 ? 13.023 7.505 -7.808 1.00 93.12 183 THR A CA 1
ATOM 1410 C C . THR A 1 183 ? 12.733 8.152 -9.162 1.00 93.12 183 THR A C 1
ATOM 1412 O O . THR A 1 183 ? 12.226 9.274 -9.229 1.00 93.12 183 THR A O 1
ATOM 1415 N N . ARG A 1 184 ? 12.987 7.415 -10.249 1.00 92.69 184 ARG A N 1
ATOM 1416 C CA . ARG A 1 184 ? 12.713 7.805 -11.631 1.00 92.69 184 ARG A CA 1
ATOM 1417 C C . ARG A 1 184 ? 11.794 6.787 -12.297 1.00 92.69 184 ARG A C 1
ATOM 1419 O O . ARG A 1 184 ? 11.989 5.588 -12.123 1.00 92.69 184 ARG A O 1
ATOM 1426 N N . ALA A 1 185 ? 10.823 7.272 -13.073 1.00 93.19 185 ALA A N 1
ATOM 1427 C CA . ALA A 1 185 ? 9.923 6.412 -13.832 1.00 93.19 185 ALA A CA 1
ATOM 1428 C C . ALA A 1 185 ? 10.700 5.566 -14.857 1.00 93.19 185 ALA A C 1
ATOM 1430 O O . ALA A 1 185 ? 11.673 6.038 -15.450 1.00 93.19 185 ALA A O 1
ATOM 1431 N N . VAL A 1 186 ? 10.278 4.316 -15.046 1.00 93.19 186 VAL A N 1
ATOM 1432 C CA . VAL A 1 186 ? 10.930 3.361 -15.954 1.00 93.19 186 VAL A CA 1
ATOM 1433 C C . VAL A 1 186 ? 9.937 2.827 -16.979 1.00 93.19 186 VAL A C 1
ATOM 1435 O O . VAL A 1 186 ? 8.757 2.662 -16.678 1.00 93.19 186 VAL A O 1
ATOM 1438 N N . ALA A 1 187 ? 10.423 2.538 -18.184 1.00 93.19 187 ALA A N 1
ATOM 1439 C CA . ALA A 1 187 ? 9.648 1.933 -19.268 1.00 93.19 187 ALA A CA 1
ATOM 1440 C C . ALA A 1 187 ? 9.690 0.395 -19.181 1.00 93.19 187 ALA A C 1
ATOM 1442 O O . ALA A 1 187 ? 10.136 -0.277 -20.109 1.00 93.19 187 ALA A O 1
ATOM 1443 N N . LEU A 1 188 ? 9.310 -0.152 -18.025 1.00 94.31 188 LEU A N 1
ATOM 1444 C CA . LEU A 1 188 ? 9.082 -1.585 -17.842 1.00 94.31 188 LEU A CA 1
ATOM 1445 C C . LEU A 1 188 ? 7.619 -1.768 -17.468 1.00 94.31 188 LEU A C 1
ATOM 1447 O O . LEU A 1 188 ? 7.150 -1.061 -16.577 1.00 94.31 188 LEU A O 1
ATOM 1451 N N . GLU A 1 189 ? 6.923 -2.683 -18.137 1.00 95.69 189 GLU A N 1
ATOM 1452 C CA . GLU A 1 189 ? 5.501 -2.929 -17.899 1.00 95.69 189 GLU A CA 1
ATOM 1453 C C . GLU A 1 189 ? 5.259 -3.534 -16.504 1.00 95.69 189 GLU A C 1
ATOM 1455 O O . GLU A 1 189 ? 6.094 -4.305 -16.012 1.00 95.69 189 GLU A O 1
ATOM 1460 N N . PRO A 1 190 ? 4.113 -3.253 -15.853 1.00 96.88 190 PRO A N 1
ATOM 1461 C CA . PRO A 1 190 ? 3.891 -3.665 -14.468 1.00 96.88 190 PRO A CA 1
ATOM 1462 C C . PRO A 1 190 ? 3.965 -5.175 -14.237 1.00 96.88 190 PRO A C 1
ATOM 1464 O O . PRO A 1 190 ? 4.483 -5.617 -13.213 1.00 96.88 190 PRO A O 1
ATOM 1467 N N . ARG A 1 191 ? 3.499 -5.984 -15.194 1.00 96.88 191 ARG A N 1
ATOM 1468 C CA . ARG A 1 191 ? 3.584 -7.450 -15.102 1.00 96.88 191 ARG A CA 1
ATOM 1469 C C . ARG A 1 191 ? 5.026 -7.949 -15.177 1.00 96.88 191 ARG A C 1
ATOM 1471 O O . ARG A 1 191 ? 5.405 -8.806 -14.382 1.00 96.88 191 ARG A O 1
ATOM 1478 N N . ASP A 1 192 ? 5.829 -7.381 -16.072 1.00 96.56 192 ASP A N 1
ATOM 1479 C CA . ASP A 1 192 ? 7.244 -7.735 -16.215 1.00 96.56 192 ASP A CA 1
ATOM 1480 C C . ASP A 1 192 ? 8.041 -7.313 -14.974 1.00 96.56 192 ASP A C 1
ATOM 1482 O O . ASP A 1 192 ? 8.917 -8.041 -14.507 1.00 96.56 192 ASP A O 1
ATOM 1486 N N . MET A 1 193 ? 7.683 -6.171 -14.379 1.00 96.62 193 MET A N 1
ATOM 1487 C CA . MET A 1 193 ? 8.252 -5.718 -13.111 1.00 96.62 193 MET A CA 1
ATOM 1488 C C . MET A 1 193 ? 7.960 -6.689 -11.961 1.00 96.62 193 MET A C 1
ATOM 1490 O O . MET A 1 193 ? 8.844 -6.945 -11.142 1.00 96.62 193 MET A O 1
ATOM 1494 N N . VAL A 1 194 ? 6.746 -7.254 -11.891 1.00 96.00 194 VAL A N 1
ATOM 1495 C CA . VAL A 1 194 ? 6.429 -8.288 -10.892 1.00 96.00 194 VAL A CA 1
ATOM 1496 C C . VAL A 1 194 ? 7.349 -9.494 -11.054 1.00 96.00 194 VAL A C 1
ATOM 1498 O O . VAL A 1 194 ? 7.939 -9.926 -10.067 1.00 96.00 194 VAL A O 1
ATOM 1501 N N . VAL A 1 195 ? 7.507 -10.005 -12.279 1.00 93.94 195 VAL A N 1
ATOM 1502 C CA . VAL A 1 195 ? 8.372 -11.165 -12.556 1.00 93.94 195 VAL A CA 1
ATOM 1503 C C . VAL A 1 195 ? 9.806 -10.889 -12.099 1.00 93.94 195 VAL A C 1
ATOM 1505 O O . VAL A 1 195 ? 10.353 -11.661 -11.312 1.00 93.94 195 VAL A O 1
ATOM 1508 N N . LEU A 1 196 ? 10.371 -9.746 -12.500 1.00 94.06 196 LEU A N 1
ATOM 1509 C CA . LEU A 1 196 ? 11.725 -9.338 -12.121 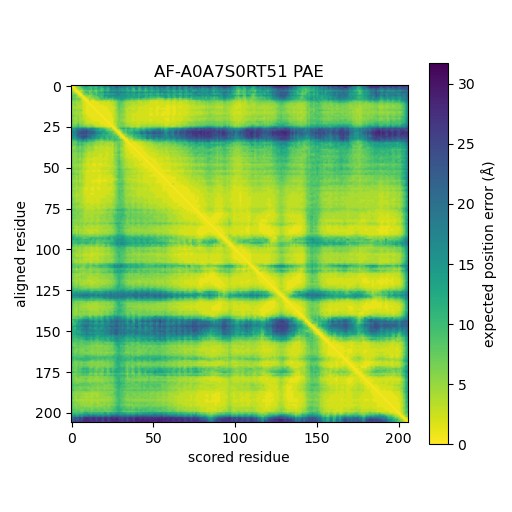1.00 94.06 196 LEU A CA 1
ATOM 1510 C C . LEU A 1 196 ? 11.910 -9.265 -10.595 1.00 94.06 196 LEU A C 1
ATOM 1512 O O . LEU A 1 196 ? 12.880 -9.793 -10.050 1.00 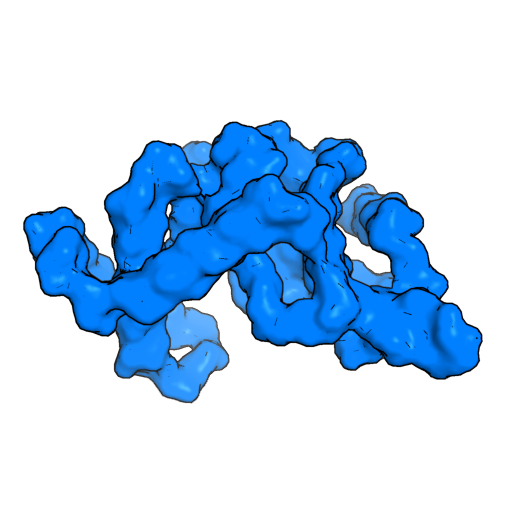94.06 196 LEU A O 1
ATOM 1516 N N . LEU A 1 197 ? 10.980 -8.620 -9.883 1.00 91.94 197 LEU A N 1
ATOM 1517 C CA . LEU A 1 197 ? 11.065 -8.469 -8.427 1.00 91.94 197 LEU A CA 1
ATOM 1518 C C . LEU A 1 197 ? 10.907 -9.802 -7.691 1.00 91.94 197 LEU A C 1
ATOM 1520 O O . LEU A 1 197 ? 11.575 -10.005 -6.673 1.00 91.94 197 LEU A O 1
ATOM 1524 N N . SER A 1 198 ? 10.049 -10.700 -8.179 1.00 88.31 198 SER A N 1
ATOM 1525 C CA . SER A 1 198 ? 9.888 -12.044 -7.621 1.00 88.31 198 SER A CA 1
ATOM 1526 C C . SER A 1 198 ? 11.178 -12.856 -7.755 1.00 88.31 198 SER A C 1
ATOM 1528 O O . SER A 1 198 ? 11.663 -13.378 -6.752 1.00 88.31 198 SER A O 1
ATOM 1530 N N . GLU A 1 199 ? 11.800 -12.876 -8.937 1.00 89.44 199 GLU A N 1
ATOM 1531 C CA . GLU A 1 199 ? 13.064 -13.591 -9.179 1.00 89.44 199 GLU A CA 1
ATOM 1532 C C . GLU A 1 199 ? 14.197 -13.089 -8.267 1.00 89.44 199 GLU A C 1
ATOM 1534 O O . GLU A 1 199 ? 14.888 -13.871 -7.603 1.00 89.44 199 GLU A O 1
ATOM 1539 N N . LEU A 1 200 ? 14.355 -11.767 -8.164 1.00 87.31 200 LEU A N 1
ATOM 1540 C CA . LEU A 1 200 ? 15.386 -11.161 -7.319 1.00 87.31 200 LEU A CA 1
ATOM 1541 C C . LEU A 1 200 ? 15.125 -11.367 -5.820 1.00 87.31 200 LEU A C 1
ATOM 1543 O O . LEU A 1 200 ? 16.072 -11.479 -5.043 1.00 87.31 200 LEU A O 1
ATOM 1547 N N . SER A 1 201 ? 13.857 -11.443 -5.404 1.00 81.19 201 SER A N 1
ATOM 1548 C CA . SER A 1 201 ? 13.480 -11.666 -4.000 1.00 81.19 201 SER A CA 1
ATOM 1549 C C . SER A 1 201 ? 13.657 -13.122 -3.557 1.00 81.19 201 SER A C 1
ATOM 1551 O O . SER A 1 201 ? 13.882 -13.373 -2.373 1.00 81.19 201 SER A O 1
ATOM 1553 N N . GLU A 1 202 ? 13.543 -14.078 -4.481 1.00 74.38 202 GLU A N 1
ATOM 1554 C CA . GLU A 1 202 ? 13.692 -15.515 -4.211 1.00 74.38 202 GLU A CA 1
ATOM 1555 C C . GLU A 1 202 ? 15.135 -16.011 -4.293 1.00 74.38 202 GLU A C 1
ATOM 1557 O O . GLU A 1 202 ? 15.431 -17.112 -3.816 1.00 74.38 202 GLU A O 1
ATOM 1562 N N . THR A 1 203 ? 16.042 -15.212 -4.861 1.00 61.03 203 THR A N 1
ATOM 1563 C CA . THR A 1 203 ? 17.460 -15.559 -4.968 1.00 61.03 203 THR A CA 1
ATOM 1564 C C . THR A 1 203 ? 18.089 -15.573 -3.571 1.00 61.03 203 THR A C 1
ATOM 1566 O O . THR A 1 203 ? 18.686 -14.603 -3.102 1.00 61.03 203 THR A O 1
ATOM 1569 N N . LYS A 1 204 ? 17.939 -16.702 -2.870 1.00 46.03 204 LYS A N 1
ATOM 1570 C CA . LYS A 1 204 ? 18.667 -17.004 -1.641 1.00 46.03 204 LYS A CA 1
ATOM 1571 C C . LYS A 1 204 ? 20.151 -16.945 -1.964 1.00 46.03 204 LYS A C 1
ATOM 1573 O O . LYS A 1 204 ? 20.637 -17.716 -2.788 1.00 46.03 204 LYS A O 1
ATOM 1578 N N . THR A 1 205 ? 20.857 -16.028 -1.309 1.00 38.62 205 THR A N 1
ATOM 1579 C CA . THR A 1 205 ? 22.322 -16.037 -1.267 1.00 38.62 205 THR A CA 1
ATOM 1580 C C . THR A 1 205 ? 22.781 -17.456 -0.896 1.00 38.62 205 THR A C 1
ATOM 1582 O O . THR A 1 205 ? 22.421 -17.940 0.179 1.00 38.62 205 THR A O 1
ATOM 1585 N N . LEU A 1 206 ? 23.487 -18.120 -1.820 1.00 30.62 206 LEU A N 1
ATOM 1586 C CA . LEU A 1 206 ? 24.307 -19.307 -1.552 1.00 30.62 206 LEU A CA 1
ATOM 1587 C C . LEU A 1 206 ? 25.347 -19.006 -0.468 1.00 30.62 206 LEU A C 1
ATOM 1589 O O . LEU A 1 206 ? 25.838 -17.852 -0.438 1.00 30.62 206 LEU A O 1
#

Radius of gyration: 17.84 Å; Cα contacts (8 Å, |Δi|>4): 302; chains: 1; bounding box: 42×35×54 Å

Solvent-accessible surface area (backbone atoms only — not comparable to full-atom values): 11617 Å² total; per-residue (Å²): 118,74,48,29,56,37,59,94,38,73,67,44,46,43,50,37,42,26,51,52,46,53,45,60,74,71,48,96,65,95,49,83,76,46,56,64,49,46,46,71,66,42,60,79,46,48,70,58,43,69,77,46,48,89,80,41,44,94,42,20,43,72,63,45,52,56,47,53,51,40,50,49,37,44,74,72,59,57,39,48,76,48,75,58,90,45,32,32,40,34,38,41,45,73,68,58,86,73,73,70,52,61,37,56,55,13,48,77,40,66,54,54,27,64,74,34,53,28,34,37,40,34,31,31,35,90,37,77,93,87,36,73,18,29,36,41,41,36,29,44,44,82,46,45,90,63,83,85,54,98,60,85,86,69,83,76,64,63,36,67,61,48,17,61,74,72,31,91,53,32,39,66,34,78,67,84,28,37,32,30,29,44,81,54,66,38,84,60,57,71,70,60,49,50,54,55,52,50,57,61,62,66,60,70,8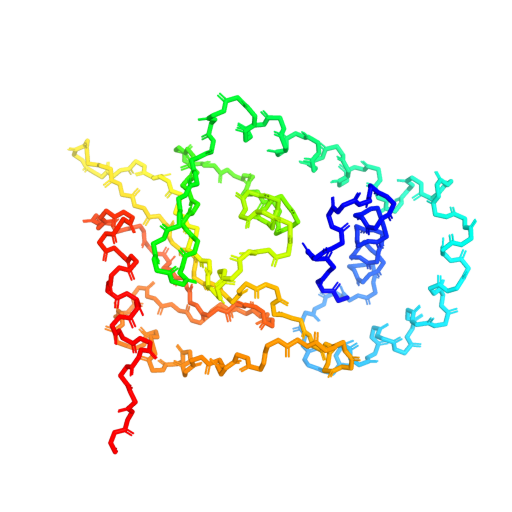2,127

Sequence (206 aa):
GDFEEWVGDGRGVKLDLALTKMVSQLSHSYGGDEDARAYKQLLPKVGSLLKDLDNRQDLWGDAWLEYEEAEARVTKGEVQAERIGDVGLVIHPLDDAHPIPGCVASKLFGGGFGGVKRLLYATEVAGHDNTTQYKYTYSMAGHGWVRTVDRPNLEAPDKEKLAAAMGQDWVVKQGLNGIVHNTRAVALEPRDMVVLLSELSETKTL

InterPro domains:
  IPR046509 Protein of unknown function DUF6687 [PF20392] (1-166)